Protein AF-A0AAU7AP41-F1 (afdb_monomer)

pLDDT: mean 81.21, std 17.15, range [39.19, 97.31]

Radius of gyration: 27.79 Å; Cα contacts (8 Å, |Δi|>4): 318; chains: 1; bounding box: 110×47×48 Å

Sequence (182 aa):
MRSARVLTLAGAAAAAVAVAGSAAAVTPVTPDPVAPALTSTLKQLKAKTKLPVLLPSELPVFREGKKPLYPTIGADAKSYAVTLGLVPDCGANVCSVGYLYALRTKKFPSAAQGKYKVKLRKGATGRYQPLSCGASCTPPTITFRSAGVNYSYSLKLDIKRPDTDRSVLTKLANQALAAGPR

Structure (mmCIF, N/CA/C/O backbone):
data_AF-A0AAU7AP41-F1
#
_entry.id   AF-A0AAU7AP41-F1
#
loop_
_atom_site.group_PDB
_atom_site.id
_atom_site.type_symbol
_atom_site.label_atom_id
_atom_site.label_alt_id
_atom_site.label_comp_id
_atom_site.label_asym_id
_atom_site.label_entity_id
_atom_site.label_seq_id
_atom_site.pdbx_PDB_ins_code
_atom_site.Cartn_x
_atom_site.Cartn_y
_atom_site.Cartn_z
_atom_site.occupancy
_atom_site.B_iso_or_equiv
_atom_site.auth_seq_id
_atom_site.auth_comp_id
_atom_site.auth_asym_id
_atom_site.auth_atom_id
_atom_site.pdbx_PDB_model_num
ATOM 1 N N . MET A 1 1 ? -91.190 -27.985 29.847 1.00 39.75 1 MET A N 1
ATOM 2 C CA . MET A 1 1 ? -91.217 -28.620 28.511 1.00 39.75 1 MET A CA 1
ATOM 3 C C . MET A 1 1 ? -90.994 -27.546 27.453 1.00 39.75 1 MET A C 1
ATOM 5 O O . MET A 1 1 ? -91.721 -26.570 27.500 1.00 39.75 1 MET A O 1
ATOM 9 N N . ARG A 1 2 ? -90.044 -27.783 26.527 1.00 42.91 2 ARG A N 1
ATOM 10 C CA . ARG A 1 2 ? -89.883 -27.179 25.177 1.00 42.91 2 ARG A CA 1
ATOM 11 C C . ARG A 1 2 ? -89.512 -25.680 25.136 1.00 42.91 2 ARG A C 1
ATOM 13 O O . ARG A 1 2 ? -90.269 -24.844 25.593 1.00 42.91 2 ARG A O 1
ATOM 20 N N . SER A 1 3 ? -88.260 -25.352 24.788 1.00 42.78 3 SER A N 1
ATOM 21 C CA . SER A 1 3 ? -87.764 -25.047 23.416 1.00 42.78 3 SER A CA 1
ATOM 22 C C . SER A 1 3 ? -88.192 -23.636 22.964 1.00 42.78 3 SER A C 1
ATOM 24 O O . SER A 1 3 ? -89.342 -23.287 23.139 1.00 42.78 3 SER A O 1
ATOM 26 N N . ALA A 1 4 ? -87.374 -22.761 22.374 1.00 42.62 4 ALA A N 1
ATOM 27 C CA . ALA A 1 4 ? -86.162 -22.955 21.593 1.00 42.62 4 ALA A CA 1
ATOM 28 C C . ALA A 1 4 ? -85.271 -21.696 21.616 1.00 42.62 4 ALA A C 1
ATOM 30 O O . ALA A 1 4 ? -85.744 -20.569 21.733 1.00 42.62 4 ALA A O 1
ATOM 31 N N . ARG A 1 5 ? -83.967 -21.934 21.451 1.00 61.03 5 ARG A N 1
ATOM 32 C CA . ARG A 1 5 ? -82.938 -20.955 21.083 1.00 61.03 5 ARG A CA 1
ATOM 33 C C . ARG A 1 5 ? -83.180 -20.454 19.657 1.00 61.03 5 ARG A C 1
ATOM 35 O O . ARG A 1 5 ? -83.437 -21.283 18.789 1.00 61.03 5 ARG A O 1
ATOM 42 N N . VAL A 1 6 ? -82.922 -19.175 19.392 1.00 43.12 6 VAL A N 1
ATOM 43 C CA . VAL A 1 6 ? -82.453 -18.726 18.072 1.00 43.12 6 VAL A CA 1
ATOM 44 C C . VAL A 1 6 ? -81.308 -17.739 18.285 1.00 43.12 6 VAL A C 1
ATOM 46 O O . VAL A 1 6 ? -81.480 -16.684 18.888 1.00 43.12 6 VAL A O 1
ATOM 49 N N . LEU A 1 7 ? -80.120 -18.164 17.851 1.00 52.44 7 LEU A N 1
ATOM 50 C CA . LEU A 1 7 ? -78.906 -17.365 17.727 1.00 52.44 7 LEU A CA 1
ATOM 51 C C . LEU A 1 7 ? -79.030 -16.449 16.504 1.00 52.44 7 LEU A C 1
ATOM 53 O O . LEU A 1 7 ? -79.342 -16.934 15.418 1.00 52.44 7 LEU A O 1
ATOM 57 N N . THR A 1 8 ? -78.628 -15.190 16.640 1.00 46.94 8 THR A N 1
ATOM 58 C CA . THR A 1 8 ? -78.247 -14.347 15.499 1.00 46.94 8 THR A CA 1
ATOM 59 C C . THR A 1 8 ? -76.869 -13.749 15.770 1.00 46.94 8 THR A C 1
ATOM 61 O O . THR A 1 8 ? -76.715 -12.790 16.520 1.00 46.94 8 THR A O 1
ATOM 64 N N . LEU A 1 9 ? -75.846 -14.372 15.180 1.00 47.88 9 LEU A N 1
ATOM 65 C CA . LEU A 1 9 ? -74.483 -13.848 15.083 1.00 47.88 9 LEU A CA 1
ATOM 66 C C . LEU A 1 9 ? -74.431 -12.882 13.894 1.00 47.88 9 LEU A C 1
ATOM 68 O O . LEU A 1 9 ? -74.426 -13.314 12.744 1.00 47.88 9 LEU A O 1
ATOM 72 N N . ALA A 1 10 ? -74.389 -11.579 14.166 1.00 48.28 10 ALA A N 1
ATOM 73 C CA . ALA A 1 10 ? -74.014 -10.581 13.170 1.00 48.28 10 ALA A CA 1
ATOM 74 C C . ALA A 1 10 ? -72.479 -10.532 13.089 1.00 48.28 10 ALA A C 1
ATOM 76 O O . ALA A 1 10 ? -71.812 -9.964 13.952 1.00 48.28 10 ALA A O 1
ATOM 77 N N . GLY A 1 11 ? -71.917 -11.191 12.076 1.00 39.19 11 GLY A N 1
ATOM 78 C CA . GLY A 1 11 ? -70.492 -11.132 11.766 1.00 39.19 11 GLY A CA 1
ATOM 79 C C . GLY A 1 11 ? -70.136 -9.803 11.103 1.00 39.19 11 GLY A C 1
ATOM 80 O O . GLY A 1 11 ? -70.557 -9.537 9.980 1.00 39.19 11 GLY A O 1
ATOM 81 N N . ALA A 1 12 ? -69.346 -8.975 11.785 1.00 50.12 12 ALA A N 1
ATOM 82 C CA . ALA A 1 12 ? -68.687 -7.824 11.182 1.00 50.12 12 ALA A CA 1
ATOM 83 C C . ALA A 1 12 ? -67.440 -8.302 10.421 1.00 50.12 12 ALA A C 1
ATOM 85 O O . ALA A 1 12 ? -66.485 -8.797 11.020 1.00 50.12 12 ALA A O 1
ATOM 86 N N . ALA A 1 13 ? -67.450 -8.173 9.095 1.00 48.09 13 ALA A N 1
ATOM 87 C CA . ALA A 1 13 ? -66.286 -8.433 8.259 1.00 48.09 13 ALA A CA 1
ATOM 88 C C . ALA A 1 13 ? -65.292 -7.264 8.382 1.00 48.09 13 ALA A C 1
ATOM 90 O O . ALA A 1 13 ? -65.503 -6.193 7.816 1.00 48.09 13 ALA A O 1
ATOM 91 N N . ALA A 1 14 ? -64.207 -7.464 9.131 1.00 49.19 14 ALA A N 1
ATOM 92 C CA . ALA A 1 14 ? -63.069 -6.552 9.147 1.00 49.19 14 ALA A CA 1
ATOM 93 C C . ALA A 1 14 ? -62.175 -6.834 7.927 1.00 49.19 14 ALA A C 1
ATOM 95 O O . ALA A 1 14 ? -61.531 -7.879 7.843 1.00 49.19 14 ALA A O 1
ATOM 96 N N . ALA A 1 15 ? -62.145 -5.907 6.969 1.00 49.16 15 ALA A N 1
ATOM 97 C CA . ALA A 1 15 ? -61.238 -5.958 5.828 1.00 49.16 15 ALA A CA 1
ATOM 98 C C . ALA A 1 15 ? -59.807 -5.616 6.283 1.00 49.16 15 ALA A C 1
ATOM 100 O O . ALA A 1 15 ? -59.480 -4.458 6.538 1.00 49.16 15 ALA A O 1
ATOM 101 N N . ALA A 1 16 ? -58.948 -6.629 6.401 1.00 50.34 16 ALA A N 1
ATOM 102 C CA . ALA A 1 16 ? -57.525 -6.444 6.658 1.00 50.34 16 ALA A CA 1
ATOM 103 C C . ALA A 1 16 ? -56.812 -6.029 5.359 1.00 50.34 16 ALA A C 1
ATOM 105 O O . ALA A 1 16 ? -56.622 -6.838 4.451 1.00 50.34 16 ALA A O 1
ATOM 106 N N . VAL A 1 17 ? -56.412 -4.759 5.265 1.00 51.81 17 VAL A N 1
ATOM 107 C CA . VAL A 1 17 ? -55.543 -4.262 4.190 1.00 51.81 17 VAL A CA 1
ATOM 108 C C . VAL A 1 17 ? -54.120 -4.745 4.472 1.00 51.81 17 VAL A 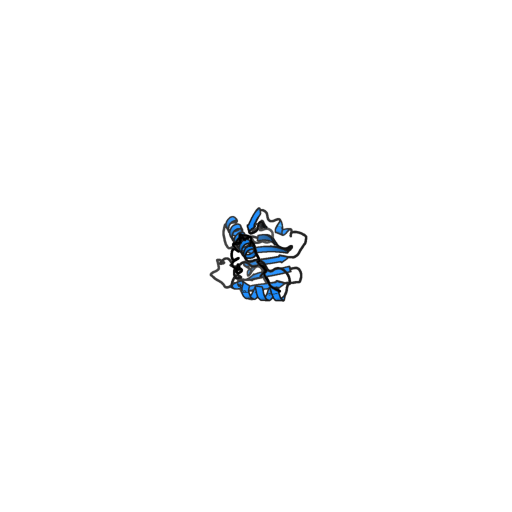C 1
ATOM 110 O O . VAL A 1 17 ? -53.409 -4.184 5.304 1.00 51.81 17 VAL A O 1
ATOM 113 N N . ALA A 1 18 ? -53.707 -5.818 3.801 1.00 53.97 18 ALA A N 1
ATOM 114 C CA . ALA A 1 18 ? -52.333 -6.299 3.843 1.00 53.97 18 ALA A CA 1
ATOM 115 C C . ALA A 1 18 ? -51.433 -5.348 3.037 1.00 53.97 18 ALA A C 1
ATOM 117 O O . ALA A 1 18 ? -51.426 -5.365 1.807 1.00 53.97 18 ALA A O 1
ATOM 118 N N . VAL A 1 19 ? -50.667 -4.505 3.732 1.00 52.12 19 VAL A N 1
ATOM 119 C CA . VAL A 1 19 ? -49.593 -3.718 3.116 1.00 52.12 19 VAL A CA 1
ATOM 120 C C . VAL A 1 19 ? -48.448 -4.679 2.795 1.00 52.12 19 VAL A C 1
ATOM 122 O O . VAL A 1 19 ? -47.649 -5.031 3.662 1.00 52.12 19 VAL A O 1
ATOM 125 N N . ALA A 1 20 ? -48.392 -5.144 1.549 1.00 56.03 20 ALA A N 1
ATOM 126 C CA . ALA A 1 20 ? -47.264 -5.906 1.032 1.00 56.03 20 ALA A CA 1
ATOM 127 C C . ALA A 1 20 ? -46.035 -4.984 0.958 1.00 56.03 20 ALA A C 1
ATOM 129 O O . ALA A 1 20 ? -45.860 -4.217 0.013 1.00 56.03 20 ALA A O 1
ATOM 130 N N . GLY A 1 21 ? -45.197 -5.023 1.994 1.00 52.19 21 GLY A N 1
ATOM 131 C CA . GLY A 1 21 ? -43.888 -4.386 1.973 1.00 52.19 21 GLY A CA 1
ATOM 132 C C . GLY A 1 21 ? -42.990 -5.099 0.967 1.00 52.19 21 GLY A C 1
ATOM 133 O O . GLY A 1 21 ? -42.590 -6.240 1.190 1.00 52.19 21 GLY A O 1
ATOM 134 N N . SER A 1 22 ? -42.665 -4.433 -0.139 1.00 56.47 22 SER A N 1
ATOM 135 C CA . SER A 1 22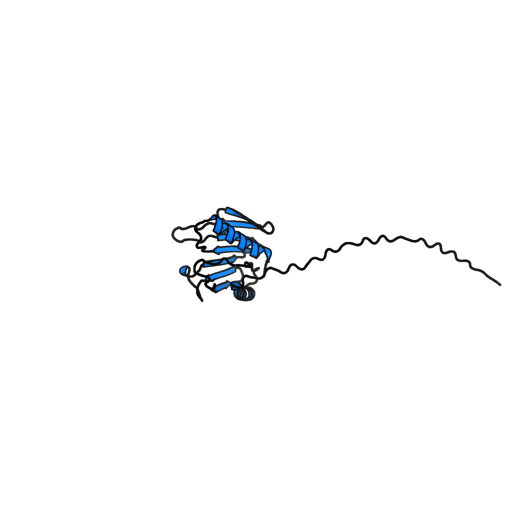 ? -41.664 -4.904 -1.095 1.00 56.47 22 SER A CA 1
ATOM 136 C C . SER A 1 22 ? -40.291 -4.937 -0.424 1.00 56.47 22 SER A C 1
ATOM 138 O O . SER A 1 22 ? -39.580 -3.934 -0.376 1.00 56.47 22 SER A O 1
ATOM 140 N N . ALA A 1 23 ? -39.904 -6.097 0.104 1.00 58.16 23 ALA A N 1
ATOM 141 C CA . ALA A 1 23 ? -38.528 -6.368 0.485 1.00 58.16 23 ALA A CA 1
ATOM 142 C C . ALA A 1 23 ? -37.694 -6.449 -0.801 1.00 58.16 23 ALA A C 1
ATOM 144 O O . ALA A 1 23 ? -37.641 -7.485 -1.463 1.00 58.16 23 ALA A O 1
ATOM 145 N N . ALA A 1 24 ? -37.074 -5.333 -1.190 1.00 55.44 24 ALA A N 1
ATOM 146 C CA . ALA A 1 24 ? -36.058 -5.339 -2.229 1.00 55.44 24 ALA A CA 1
ATOM 147 C C . ALA A 1 24 ? -34.954 -6.313 -1.798 1.00 55.44 24 ALA A C 1
ATOM 149 O O . ALA A 1 24 ? -34.296 -6.104 -0.777 1.00 55.44 24 ALA A O 1
ATOM 150 N N . ALA A 1 25 ? -34.791 -7.400 -2.551 1.00 55.12 25 ALA A N 1
ATOM 151 C CA . ALA A 1 25 ? -33.730 -8.365 -2.332 1.00 55.12 25 ALA A CA 1
ATOM 152 C C . ALA A 1 25 ? -32.385 -7.630 -2.392 1.00 55.12 25 ALA A C 1
ATOM 154 O O . ALA A 1 25 ? -31.956 -7.169 -3.451 1.00 55.12 25 ALA A O 1
ATOM 155 N N . VAL A 1 26 ? -31.730 -7.489 -1.240 1.00 53.34 26 VAL A N 1
ATOM 156 C CA . VAL A 1 26 ? -30.358 -6.994 -1.167 1.00 53.34 26 VAL A CA 1
ATOM 157 C C . VAL A 1 26 ? -29.493 -8.076 -1.797 1.00 53.34 26 VAL A C 1
ATOM 159 O O . VAL A 1 26 ? -29.179 -9.080 -1.160 1.00 53.34 26 VAL A O 1
ATOM 162 N N . THR A 1 27 ? -29.145 -7.912 -3.072 1.00 50.38 27 THR A N 1
ATOM 163 C CA . THR A 1 27 ? -28.165 -8.784 -3.719 1.00 50.38 27 THR A CA 1
ATOM 164 C C . THR A 1 27 ? -26.880 -8.745 -2.891 1.00 50.38 27 THR A C 1
ATOM 166 O O . THR A 1 27 ? -26.364 -7.644 -2.659 1.00 50.38 27 THR A O 1
ATOM 169 N N . PRO A 1 28 ? -26.356 -9.892 -2.423 1.00 54.91 28 PRO A N 1
ATOM 170 C CA . PRO A 1 28 ? -25.104 -9.919 -1.687 1.00 54.91 28 PRO A CA 1
ATOM 171 C C . PRO A 1 28 ? -24.000 -9.369 -2.591 1.00 54.91 28 PRO A C 1
ATOM 173 O O . PRO A 1 28 ? -23.643 -9.970 -3.601 1.00 54.91 28 PRO A O 1
ATOM 176 N N . VAL A 1 29 ? -23.482 -8.191 -2.243 1.00 57.97 29 VAL A N 1
ATOM 177 C CA . VAL A 1 29 ? -22.369 -7.561 -2.956 1.00 57.97 29 VAL A CA 1
ATOM 178 C C . VAL A 1 29 ? -21.129 -8.400 -2.674 1.00 57.97 29 VAL A C 1
ATOM 180 O O . VAL A 1 29 ? -20.542 -8.310 -1.595 1.00 57.97 29 VAL A O 1
ATOM 183 N N . THR A 1 30 ? -20.748 -9.261 -3.616 1.00 60.41 30 THR A N 1
ATOM 184 C CA . THR A 1 30 ? -19.481 -9.987 -3.527 1.00 60.41 30 THR A CA 1
ATOM 185 C C . THR A 1 30 ? -18.339 -8.967 -3.593 1.00 60.41 30 THR A C 1
ATOM 187 O O . THR A 1 30 ? -18.322 -8.152 -4.517 1.00 60.41 30 THR A O 1
ATOM 190 N N . PRO A 1 31 ? -17.399 -8.955 -2.631 1.00 70.31 31 PRO A N 1
ATOM 191 C CA . PRO A 1 31 ? -16.253 -8.057 -2.696 1.00 70.31 31 PRO A CA 1
ATOM 192 C C . PRO A 1 31 ? -15.418 -8.345 -3.944 1.00 70.31 31 PRO A C 1
ATOM 194 O O . PRO A 1 31 ? -15.143 -9.509 -4.241 1.00 70.31 31 PRO A O 1
ATOM 197 N N . ASP A 1 32 ? -14.971 -7.294 -4.635 1.00 82.81 32 ASP A N 1
ATOM 198 C CA . ASP A 1 32 ? -14.026 -7.434 -5.745 1.00 82.81 32 ASP A CA 1
ATOM 199 C C . ASP A 1 32 ? -12.810 -8.284 -5.319 1.00 82.81 32 ASP A C 1
ATOM 201 O O . ASP A 1 32 ? -12.262 -8.075 -4.223 1.00 82.81 32 ASP A O 1
ATOM 205 N N . PRO A 1 33 ? -12.330 -9.202 -6.179 1.00 89.38 33 PRO A N 1
ATOM 206 C CA . PRO A 1 33 ? -11.169 -10.025 -5.867 1.00 89.38 33 PRO A CA 1
ATOM 207 C C . PRO A 1 33 ? -9.931 -9.158 -5.610 1.00 89.38 33 PRO A C 1
ATOM 209 O O . PRO A 1 33 ? -9.813 -8.035 -6.096 1.00 89.38 33 PRO A O 1
ATOM 212 N N . VAL A 1 34 ? -8.992 -9.659 -4.806 1.00 94.94 34 VAL A N 1
ATOM 213 C CA . VAL A 1 34 ? -7.675 -9.018 -4.656 1.00 94.94 34 VAL A CA 1
ATOM 214 C C . VAL A 1 34 ? -6.857 -9.211 -5.933 1.00 94.94 34 VAL A C 1
ATOM 216 O O . VAL A 1 34 ? -7.013 -10.232 -6.602 1.00 94.94 34 VAL A O 1
ATOM 219 N N . ALA A 1 35 ? -5.977 -8.258 -6.266 1.00 94.12 35 ALA A N 1
ATOM 220 C CA . ALA A 1 35 ? -5.087 -8.401 -7.416 1.00 94.12 35 ALA A CA 1
ATOM 221 C C . ALA A 1 35 ? -4.368 -9.764 -7.369 1.00 94.12 35 ALA A C 1
ATOM 223 O O . ALA A 1 35 ? -3.818 -10.095 -6.314 1.00 94.12 35 ALA A O 1
ATOM 224 N N . PRO A 1 36 ? -4.311 -10.542 -8.471 1.00 92.50 36 PRO A N 1
ATOM 225 C CA . PRO A 1 36 ? -3.773 -11.904 -8.447 1.00 92.50 36 PRO A CA 1
ATOM 226 C C . PRO A 1 36 ? -2.380 -12.008 -7.813 1.00 92.50 36 PRO A C 1
ATOM 228 O O . PRO A 1 36 ? -2.158 -12.870 -6.960 1.00 92.50 36 PRO A O 1
ATOM 231 N N . ALA A 1 37 ? -1.489 -11.058 -8.127 1.00 91.88 37 ALA A N 1
ATOM 232 C CA . ALA A 1 37 ? -0.141 -10.969 -7.559 1.00 91.88 37 ALA A CA 1
ATOM 233 C C . ALA A 1 37 ? -0.119 -10.813 -6.024 1.00 91.88 37 ALA A C 1
ATOM 235 O O . ALA A 1 37 ? 0.847 -11.203 -5.381 1.00 91.88 37 ALA A O 1
ATOM 236 N N . LEU A 1 38 ? -1.183 -10.275 -5.423 1.00 95.75 38 LEU A N 1
ATOM 237 C CA . LEU A 1 38 ? -1.306 -10.014 -3.986 1.00 95.75 38 LEU A CA 1
ATOM 238 C C . LEU A 1 38 ? -2.066 -11.114 -3.228 1.00 95.75 38 LEU A C 1
ATOM 240 O O . LEU A 1 38 ? -2.263 -10.999 -2.019 1.00 95.75 38 LEU A O 1
ATOM 244 N N . THR A 1 39 ? -2.497 -12.189 -3.893 1.00 95.12 39 THR A N 1
ATOM 245 C CA . THR A 1 39 ? -3.309 -13.241 -3.254 1.00 95.12 39 THR A CA 1
ATOM 246 C C . THR A 1 39 ? -2.567 -13.922 -2.101 1.00 95.12 39 THR A C 1
ATOM 248 O O . THR A 1 39 ? -3.120 -14.095 -1.014 1.00 95.12 39 THR A O 1
ATOM 251 N N . SER A 1 40 ? -1.295 -14.282 -2.310 1.00 95.50 40 SER A N 1
ATOM 252 C CA . SER A 1 40 ? -0.452 -14.868 -1.256 1.00 95.50 40 SER A CA 1
ATOM 253 C C . SER A 1 40 ? -0.153 -13.846 -0.155 1.00 95.50 40 SER A C 1
ATOM 255 O O . SER A 1 40 ? -0.313 -14.136 1.031 1.00 95.50 40 SER A O 1
ATOM 257 N N . THR A 1 41 ? 0.164 -12.609 -0.546 1.00 96.44 41 THR A N 1
ATOM 258 C CA . THR A 1 41 ? 0.390 -11.470 0.355 1.00 96.44 41 THR A CA 1
ATOM 259 C C . THR A 1 41 ? -0.779 -11.264 1.311 1.00 96.44 41 THR A C 1
ATOM 261 O O . THR A 1 41 ? -0.572 -11.100 2.510 1.00 96.44 41 THR A O 1
ATOM 264 N N . LEU A 1 42 ? -2.014 -11.328 0.809 1.00 96.94 42 LEU A N 1
ATOM 265 C CA . LEU A 1 42 ? -3.213 -11.175 1.621 1.00 96.94 42 LEU A CA 1
ATOM 266 C C . LEU A 1 42 ? -3.303 -12.247 2.714 1.00 96.94 42 LEU A C 1
ATOM 268 O O . LEU A 1 42 ? -3.542 -11.923 3.878 1.00 96.94 42 LEU A O 1
ATOM 272 N N . LYS A 1 43 ? -3.068 -13.518 2.361 1.00 96.56 43 LYS A N 1
ATOM 273 C CA . LYS A 1 43 ? -3.058 -14.624 3.334 1.00 96.56 43 LYS A CA 1
ATOM 274 C C . LYS A 1 43 ? -1.994 -14.403 4.410 1.00 96.56 43 LYS A C 1
ATOM 276 O O . LYS A 1 43 ? -2.283 -14.539 5.597 1.00 96.56 43 LYS A O 1
ATOM 281 N N . GLN A 1 44 ? -0.788 -14.010 4.005 1.00 96.19 44 GLN A N 1
ATOM 282 C CA . GLN A 1 44 ? 0.311 -13.770 4.937 1.00 96.19 44 GLN A CA 1
ATOM 283 C C . GLN A 1 44 ? 0.049 -12.568 5.861 1.00 96.19 44 GLN A C 1
ATOM 285 O O . GLN A 1 44 ? 0.334 -12.643 7.055 1.00 96.19 44 GLN A O 1
ATOM 290 N N . LEU A 1 45 ? -0.535 -11.479 5.349 1.00 96.75 45 LEU A N 1
ATOM 291 C CA . LEU A 1 45 ? -0.909 -10.321 6.166 1.00 96.75 45 LEU A CA 1
ATOM 292 C C . LEU A 1 45 ? -1.947 -10.698 7.224 1.00 96.75 45 LEU A C 1
ATOM 294 O O . LEU A 1 45 ? -1.753 -10.382 8.395 1.00 96.75 45 LEU A O 1
ATOM 298 N N . LYS A 1 46 ? -2.996 -11.439 6.852 1.00 94.94 46 LYS A N 1
ATOM 299 C CA . LYS A 1 46 ? -4.011 -11.916 7.808 1.00 94.94 46 LYS A CA 1
ATOM 300 C C . LYS A 1 46 ? -3.435 -12.775 8.929 1.00 94.94 46 LYS A C 1
ATOM 302 O O . LYS A 1 46 ? -3.936 -12.733 10.050 1.00 94.94 46 LYS A O 1
ATOM 307 N N . ALA A 1 47 ? -2.399 -13.555 8.626 1.00 95.44 47 ALA A N 1
ATOM 308 C CA . ALA A 1 47 ? -1.717 -14.371 9.620 1.00 95.44 47 ALA A CA 1
ATOM 309 C C . ALA A 1 47 ? -0.872 -13.526 10.591 1.00 95.44 47 ALA A C 1
ATOM 311 O O . ALA A 1 47 ? -0.748 -13.888 11.758 1.00 95.44 47 ALA A O 1
ATOM 312 N N . LYS A 1 48 ? -0.309 -12.397 10.134 1.00 95.81 48 LYS A N 1
ATOM 313 C CA . LYS A 1 48 ? 0.649 -11.588 10.910 1.00 95.81 48 LYS A CA 1
ATOM 314 C C . LYS A 1 48 ? 0.058 -10.347 11.579 1.00 95.81 48 LYS A C 1
ATOM 316 O O . LYS A 1 48 ? 0.659 -9.828 12.514 1.00 95.81 48 LYS A O 1
ATOM 321 N N . THR A 1 49 ? -1.089 -9.845 11.124 1.00 95.00 49 THR A N 1
ATOM 322 C CA . THR A 1 49 ? -1.687 -8.624 11.677 1.00 95.00 49 THR A CA 1
ATOM 323 C C . THR A 1 49 ? -3.205 -8.712 11.815 1.00 95.00 49 THR A C 1
ATOM 325 O O . THR A 1 49 ? -3.887 -9.442 11.101 1.00 95.00 49 THR A O 1
ATOM 328 N N . LYS A 1 50 ? -3.747 -7.932 12.757 1.00 93.12 50 LYS A N 1
ATOM 329 C CA . LYS A 1 50 ? -5.193 -7.724 12.959 1.00 93.12 50 LYS A CA 1
ATOM 330 C C . LYS A 1 50 ? -5.668 -6.382 12.391 1.00 93.12 50 LYS A C 1
ATOM 332 O O . LYS A 1 50 ? -6.758 -5.910 12.714 1.00 93.12 50 LYS A O 1
ATOM 337 N N . LEU A 1 51 ? -4.824 -5.703 11.618 1.00 95.12 51 LEU A N 1
ATOM 338 C CA . LEU A 1 51 ? -5.224 -4.490 10.919 1.00 95.12 51 LEU A CA 1
ATOM 339 C C . LEU A 1 51 ? -6.210 -4.818 9.793 1.00 95.12 51 LEU A C 1
ATOM 341 O O . LEU A 1 51 ? -6.032 -5.830 9.118 1.00 95.12 51 LEU A O 1
ATOM 345 N N . PRO A 1 52 ? -7.199 -3.947 9.526 1.00 95.19 52 PRO A N 1
ATOM 346 C CA . PRO A 1 52 ? -7.976 -4.028 8.298 1.00 95.19 52 PRO A CA 1
ATOM 347 C C . PRO A 1 52 ? -7.041 -3.928 7.085 1.00 95.19 52 PRO A C 1
ATOM 349 O O . PRO A 1 52 ? -6.372 -2.907 6.890 1.00 95.19 52 PRO A O 1
ATOM 352 N N . VAL A 1 53 ? -6.984 -4.990 6.283 1.00 96.50 53 VAL A N 1
ATOM 353 C CA . VAL A 1 53 ? -6.125 -5.063 5.098 1.00 96.50 53 VAL A CA 1
ATOM 354 C C . VAL A 1 53 ? -6.872 -4.471 3.910 1.00 96.50 53 VAL A C 1
ATOM 356 O O . VAL A 1 53 ? -7.858 -5.032 3.438 1.00 96.50 53 VAL A O 1
ATOM 359 N N . LEU A 1 54 ? -6.396 -3.324 3.425 1.00 96.19 54 LEU A N 1
ATOM 360 C CA . LEU A 1 54 ? -6.877 -2.705 2.193 1.00 96.19 54 LEU A CA 1
ATOM 361 C C . LEU A 1 54 ? -5.810 -2.900 1.121 1.00 96.19 54 LEU A C 1
ATOM 363 O O . LEU A 1 54 ? -4.745 -2.279 1.176 1.00 96.19 54 LEU A O 1
ATOM 367 N N . LEU A 1 55 ? -6.102 -3.776 0.164 1.00 97.06 55 LEU A N 1
ATOM 368 C CA . LEU A 1 55 ? -5.291 -4.017 -1.029 1.00 97.06 55 LEU A CA 1
ATOM 369 C C . LEU A 1 55 ? -6.148 -3.754 -2.270 1.00 97.06 55 LEU A C 1
ATOM 371 O O . LEU A 1 55 ? -7.354 -3.992 -2.215 1.00 97.06 55 LEU A O 1
ATOM 375 N N . PRO A 1 56 ? -5.575 -3.249 -3.371 1.00 95.62 56 PRO A N 1
ATOM 376 C CA . PRO A 1 56 ? -6.326 -3.017 -4.594 1.00 95.62 56 PRO A CA 1
ATOM 377 C C . PRO A 1 56 ? -6.676 -4.334 -5.299 1.00 95.62 56 PRO A C 1
ATOM 379 O O . PRO A 1 56 ? -6.027 -5.368 -5.117 1.00 95.62 56 PRO A O 1
ATOM 382 N N . SER A 1 57 ? -7.713 -4.273 -6.128 1.00 95.25 57 SER A N 1
ATOM 383 C CA . SER A 1 57 ? -8.184 -5.408 -6.930 1.00 95.25 57 SER A CA 1
ATOM 384 C C . SER A 1 57 ? -7.361 -5.614 -8.207 1.00 95.25 57 SER A C 1
ATOM 386 O O . SER A 1 57 ? -7.383 -6.685 -8.797 1.00 95.25 57 SER A O 1
ATOM 388 N N . GLU A 1 58 ? -6.587 -4.607 -8.615 1.00 91.31 58 GLU A N 1
ATOM 389 C CA . GLU A 1 58 ? -5.667 -4.663 -9.752 1.00 91.31 58 GLU A CA 1
ATOM 390 C C . GLU A 1 58 ? -4.365 -3.935 -9.401 1.00 91.31 58 GLU A C 1
ATOM 392 O O . GLU A 1 58 ? -4.330 -3.105 -8.493 1.00 91.31 58 GLU A O 1
ATOM 397 N N . LEU A 1 59 ? -3.294 -4.211 -10.143 1.00 89.31 59 LEU A N 1
ATOM 398 C CA . LEU A 1 59 ? -2.063 -3.423 -10.119 1.00 89.31 59 LEU A CA 1
ATOM 399 C C . LEU A 1 59 ? -1.765 -2.929 -11.539 1.00 89.31 59 LEU A C 1
ATOM 401 O O . LEU A 1 59 ? -2.105 -3.621 -12.501 1.00 89.31 59 LEU A O 1
ATOM 405 N N . PRO A 1 60 ? -1.164 -1.737 -11.700 1.00 83.94 60 PRO A N 1
ATOM 406 C CA . PRO A 1 60 ? -0.785 -1.261 -13.019 1.00 83.94 60 PRO A CA 1
ATOM 407 C C . PRO A 1 60 ? 0.298 -2.160 -13.619 1.00 83.94 60 PRO A C 1
ATOM 409 O O . PRO A 1 60 ? 1.105 -2.756 -12.908 1.00 83.94 60 PRO A O 1
ATOM 412 N N . VAL A 1 61 ? 0.326 -2.226 -14.948 1.00 73.31 61 VAL A N 1
ATOM 413 C CA . VAL A 1 61 ? 1.404 -2.896 -15.676 1.00 73.31 61 VAL A CA 1
ATOM 414 C C . VAL A 1 61 ? 2.622 -1.974 -15.684 1.00 73.31 61 VAL A C 1
ATOM 416 O O . VAL A 1 61 ? 2.533 -0.828 -16.123 1.00 73.31 61 VAL A O 1
ATOM 419 N N . PHE A 1 62 ? 3.760 -2.469 -15.202 1.00 71.62 62 PHE A N 1
ATOM 420 C CA . PHE A 1 62 ? 5.024 -1.734 -15.220 1.00 71.62 62 PHE A CA 1
ATOM 421 C C . PHE A 1 62 ? 5.732 -1.939 -16.571 1.00 71.62 62 PHE A C 1
ATOM 423 O O . PHE A 1 62 ? 5.710 -3.037 -17.129 1.00 71.62 62 PHE A O 1
ATOM 430 N N . ARG A 1 63 ? 6.319 -0.863 -17.120 1.00 56.75 63 ARG A N 1
ATOM 431 C CA . ARG A 1 63 ? 6.840 -0.790 -18.501 1.00 56.75 63 ARG A CA 1
ATOM 432 C C . ARG A 1 63 ? 7.981 -1.752 -18.819 1.00 56.75 63 ARG A C 1
ATOM 434 O O . ARG A 1 63 ? 8.156 -2.079 -19.989 1.00 56.75 63 ARG A O 1
ATOM 441 N N . GLU A 1 64 ? 8.688 -2.270 -17.815 1.00 53.94 64 GLU A N 1
ATOM 442 C CA . GLU A 1 64 ? 9.677 -3.343 -17.983 1.00 53.94 64 GLU A CA 1
ATOM 443 C C . GLU A 1 64 ? 9.025 -4.713 -18.265 1.00 53.94 64 GLU A C 1
ATOM 445 O O . GLU A 1 64 ? 9.322 -5.708 -17.614 1.00 53.94 64 GLU A O 1
ATOM 450 N N . GLY A 1 65 ? 8.115 -4.755 -19.240 1.00 48.44 65 GLY A N 1
ATOM 451 C CA . GLY A 1 65 ? 7.681 -5.956 -19.940 1.00 48.44 65 GLY A CA 1
ATOM 452 C C . GLY A 1 65 ? 7.049 -7.024 -19.065 1.00 48.44 65 GLY A C 1
ATOM 453 O O . GLY A 1 65 ? 7.687 -8.034 -18.821 1.00 48.44 65 GLY A O 1
ATOM 454 N N . LYS A 1 66 ? 5.785 -6.852 -18.649 1.00 60.91 66 LYS A N 1
ATOM 455 C CA . LYS A 1 66 ? 4.945 -7.924 -18.062 1.00 60.91 66 LYS A CA 1
ATOM 456 C C . LYS A 1 66 ? 5.633 -8.757 -16.960 1.00 60.91 66 LYS A C 1
ATOM 458 O O . LYS A 1 66 ? 5.197 -9.877 -16.696 1.00 60.91 66 LYS A O 1
ATOM 463 N N . LYS A 1 67 ? 6.705 -8.247 -16.338 1.00 69.56 67 LYS A N 1
ATOM 464 C CA . LYS A 1 67 ? 7.467 -8.993 -15.343 1.00 69.56 67 LYS A CA 1
ATOM 465 C C . LYS A 1 67 ? 6.528 -9.284 -14.178 1.00 69.56 67 LYS A C 1
ATOM 467 O O . LYS A 1 67 ? 5.810 -8.372 -13.746 1.00 69.56 67 LYS A O 1
ATOM 472 N N . PRO A 1 68 ? 6.486 -10.534 -13.695 1.00 81.94 68 PRO A N 1
ATOM 473 C CA . PRO A 1 68 ? 5.710 -10.843 -12.511 1.00 81.94 68 PRO A CA 1
ATOM 474 C C . PRO A 1 68 ? 6.200 -9.963 -11.361 1.00 81.94 68 PRO A C 1
ATOM 476 O O . PRO A 1 68 ? 7.397 -9.722 -11.203 1.00 81.94 68 PRO A O 1
ATOM 479 N N . LEU A 1 69 ? 5.255 -9.461 -10.575 1.00 89.06 69 LEU A N 1
ATOM 480 C CA . LEU A 1 69 ? 5.587 -8.807 -9.321 1.00 89.06 69 LEU A CA 1
ATOM 481 C C . LEU A 1 69 ? 5.861 -9.879 -8.276 1.00 89.06 69 LEU A C 1
ATOM 483 O O . LEU A 1 69 ? 5.144 -10.877 -8.208 1.00 89.06 69 LEU A O 1
ATOM 487 N N . TYR A 1 70 ? 6.844 -9.615 -7.424 1.00 92.38 70 TYR A N 1
ATOM 488 C CA . TYR A 1 70 ? 7.199 -10.448 -6.283 1.00 92.38 70 TYR A CA 1
ATOM 489 C C . TYR A 1 70 ? 6.968 -9.640 -5.003 1.00 92.38 70 TYR A C 1
ATOM 491 O O . TYR A 1 70 ? 7.865 -8.916 -4.560 1.00 92.38 70 TYR A O 1
ATOM 499 N N . PRO A 1 71 ? 5.747 -9.664 -4.433 1.00 94.06 71 PRO A N 1
ATOM 500 C CA . PRO A 1 71 ? 5.470 -8.904 -3.231 1.00 94.06 71 PRO A CA 1
ATOM 501 C C . PRO A 1 71 ? 6.112 -9.552 -2.006 1.00 94.06 71 PRO A C 1
ATOM 503 O O . PRO A 1 71 ? 5.905 -10.738 -1.746 1.00 94.06 71 PRO A O 1
ATOM 506 N N . THR A 1 72 ? 6.802 -8.756 -1.200 1.00 94.88 72 THR A N 1
ATOM 507 C CA . THR A 1 72 ? 7.294 -9.154 0.126 1.00 94.88 72 THR A CA 1
ATOM 508 C C . THR A 1 72 ? 6.547 -8.382 1.207 1.00 94.88 72 THR A C 1
ATOM 510 O O . THR A 1 72 ? 6.018 -7.297 0.947 1.00 94.88 72 THR A O 1
ATOM 513 N N . ILE A 1 73 ? 6.452 -8.947 2.416 1.00 95.31 73 ILE A N 1
ATOM 514 C CA . ILE A 1 73 ? 5.729 -8.309 3.522 1.00 95.31 73 ILE A CA 1
ATOM 515 C C . ILE A 1 73 ? 6.591 -8.092 4.761 1.00 95.31 73 ILE A C 1
ATOM 517 O O . ILE A 1 73 ? 7.363 -8.960 5.163 1.00 95.31 73 ILE A O 1
ATOM 521 N N . GLY A 1 74 ? 6.349 -6.968 5.426 1.00 94.75 74 GLY A N 1
ATOM 522 C CA . GLY A 1 74 ? 6.657 -6.752 6.837 1.00 94.75 74 GLY A CA 1
ATOM 523 C C . GLY A 1 74 ? 5.359 -6.424 7.566 1.00 94.75 74 GLY A C 1
ATOM 524 O O . GLY A 1 74 ? 4.549 -5.660 7.049 1.00 94.75 74 GLY A O 1
ATOM 525 N N . ALA A 1 75 ? 5.107 -7.017 8.729 1.00 96.12 75 ALA A N 1
ATOM 526 C CA . ALA A 1 75 ? 3.885 -6.746 9.479 1.00 96.12 75 ALA A CA 1
ATOM 527 C C . ALA A 1 75 ? 4.109 -6.902 10.979 1.00 96.12 75 ALA A C 1
ATOM 529 O O . ALA A 1 75 ? 4.835 -7.793 11.416 1.00 96.12 75 ALA A O 1
ATOM 530 N N . ASP A 1 76 ? 3.437 -6.045 11.740 1.00 93.19 76 ASP A N 1
ATOM 531 C CA . ASP A 1 76 ? 3.388 -6.064 13.194 1.00 93.19 76 ASP A CA 1
ATOM 532 C C . ASP A 1 76 ? 1.955 -5.749 13.687 1.00 93.19 76 ASP A C 1
ATOM 534 O O . ASP A 1 76 ? 0.984 -5.694 12.919 1.00 93.19 76 ASP A O 1
ATOM 538 N N . ALA A 1 77 ? 1.795 -5.558 14.999 1.00 91.25 77 ALA A N 1
ATOM 539 C CA . ALA A 1 77 ? 0.497 -5.298 15.626 1.00 91.25 77 ALA A CA 1
ATOM 540 C C . ALA A 1 77 ? -0.162 -3.959 15.215 1.00 91.25 77 ALA A C 1
ATOM 542 O O . ALA A 1 77 ? -1.377 -3.784 15.362 1.00 91.25 77 ALA A O 1
ATOM 543 N N . LYS A 1 78 ? 0.626 -2.990 14.743 1.00 93.12 78 LYS A N 1
ATOM 544 C CA . LYS A 1 78 ? 0.230 -1.612 14.421 1.00 93.12 78 LYS A CA 1
ATOM 545 C C . LYS A 1 78 ? 0.486 -1.230 12.969 1.00 93.12 78 LYS A C 1
ATOM 547 O O . LYS A 1 78 ? -0.103 -0.237 12.534 1.00 93.12 78 LYS A O 1
ATOM 552 N N . SER A 1 79 ? 1.290 -1.981 12.222 1.00 95.75 79 SER A N 1
ATOM 553 C CA . SER A 1 79 ? 1.588 -1.682 10.825 1.00 95.75 79 SER A CA 1
ATOM 554 C C . SER A 1 79 ? 1.668 -2.912 9.920 1.00 95.75 79 SER A C 1
ATOM 556 O O . SER A 1 79 ? 1.867 -4.038 10.376 1.00 95.75 79 SER A O 1
ATOM 558 N N . TYR A 1 80 ? 1.510 -2.688 8.618 1.00 97.31 80 TYR A N 1
ATOM 559 C CA . TYR A 1 80 ? 1.991 -3.616 7.603 1.00 97.31 80 TYR A CA 1
ATOM 560 C C . TYR A 1 80 ? 2.555 -2.862 6.402 1.00 97.31 80 TYR A C 1
ATOM 562 O O . TYR A 1 80 ? 2.097 -1.771 6.069 1.00 97.31 80 TYR A O 1
ATOM 570 N N . ALA A 1 81 ? 3.518 -3.474 5.729 1.00 95.81 81 ALA A N 1
ATOM 571 C CA . ALA A 1 81 ? 4.117 -3.023 4.489 1.00 95.81 81 ALA A CA 1
ATOM 572 C C . ALA A 1 81 ? 4.110 -4.175 3.484 1.00 95.81 81 ALA A C 1
ATOM 574 O O . ALA A 1 81 ? 4.476 -5.300 3.821 1.00 95.81 81 ALA A O 1
ATOM 575 N N . VAL A 1 82 ? 3.714 -3.877 2.253 1.00 96.50 82 VAL A N 1
ATOM 576 C CA . VAL A 1 82 ? 3.882 -4.738 1.085 1.00 96.50 82 VAL A CA 1
ATOM 577 C C . VAL A 1 82 ? 4.828 -4.024 0.134 1.00 96.50 82 VAL A C 1
ATOM 579 O O . VAL A 1 82 ? 4.478 -2.963 -0.383 1.00 96.50 82 VAL A O 1
ATOM 582 N N . THR A 1 83 ? 6.000 -4.596 -0.108 1.00 94.81 83 THR A N 1
ATOM 583 C CA . THR A 1 83 ? 6.949 -4.094 -1.106 1.00 94.81 83 THR A CA 1
ATOM 584 C C . THR A 1 83 ? 6.723 -4.843 -2.407 1.00 94.81 83 THR A C 1
ATOM 586 O O . THR A 1 83 ? 6.753 -6.067 -2.422 1.00 94.81 83 THR A O 1
ATOM 589 N N . LEU A 1 84 ? 6.491 -4.124 -3.502 1.00 93.19 84 LEU A N 1
ATOM 590 C CA . LEU A 1 84 ? 6.328 -4.694 -4.838 1.00 93.19 84 LEU A CA 1
ATOM 591 C C . LEU A 1 84 ? 7.695 -4.725 -5.528 1.00 93.19 84 LEU A C 1
ATOM 593 O O . LEU A 1 84 ? 8.191 -3.675 -5.940 1.00 93.19 84 LEU A O 1
ATOM 597 N N . GLY A 1 85 ? 8.308 -5.906 -5.624 1.00 91.50 85 GLY A N 1
ATOM 598 C CA . GLY A 1 85 ? 9.578 -6.121 -6.322 1.00 91.50 85 GLY A CA 1
ATOM 599 C C . GLY A 1 85 ? 9.401 -6.624 -7.757 1.00 91.50 85 GLY A C 1
ATOM 600 O O . GLY A 1 85 ? 8.402 -7.272 -8.068 1.00 91.50 85 GLY A O 1
ATOM 601 N N . LEU A 1 86 ? 10.388 -6.360 -8.618 1.00 88.81 86 LEU A N 1
ATOM 602 C CA . LEU A 1 86 ? 10.495 -6.949 -9.968 1.00 88.81 86 LEU A CA 1
ATOM 603 C C . LEU A 1 86 ? 11.288 -8.265 -10.003 1.00 88.81 86 LEU A C 1
ATOM 605 O O . LEU A 1 86 ? 11.364 -8.911 -11.04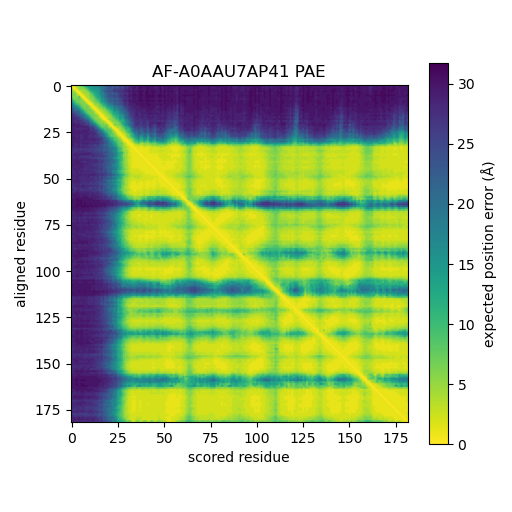6 1.00 88.81 86 LEU A O 1
ATOM 609 N N . VAL A 1 87 ? 11.877 -8.655 -8.872 1.00 88.75 87 VAL A N 1
ATOM 610 C CA . VAL A 1 87 ? 12.622 -9.905 -8.681 1.00 88.75 87 VAL A CA 1
ATOM 611 C C . VAL A 1 87 ? 12.239 -10.534 -7.338 1.00 88.75 87 VAL A C 1
ATOM 613 O O . VAL A 1 87 ? 11.817 -9.793 -6.438 1.00 88.75 87 VAL A O 1
ATOM 616 N N . PRO A 1 88 ? 12.390 -11.863 -7.181 1.00 90.12 88 PRO A N 1
ATOM 617 C CA . PRO A 1 88 ? 12.253 -12.523 -5.885 1.00 90.12 88 PRO A CA 1
ATOM 618 C C . PRO A 1 88 ? 13.126 -11.857 -4.815 1.00 90.12 88 PRO A C 1
ATOM 620 O O . PRO A 1 88 ? 14.216 -11.375 -5.115 1.00 90.12 88 PRO A O 1
ATOM 623 N N . ASP A 1 89 ? 12.623 -11.811 -3.580 1.00 84.69 89 ASP A N 1
ATOM 624 C CA . ASP A 1 89 ? 13.355 -11.331 -2.398 1.00 84.69 89 ASP A CA 1
ATOM 625 C C . ASP A 1 89 ? 13.986 -9.937 -2.546 1.00 84.69 89 ASP A C 1
ATOM 627 O O . ASP A 1 89 ? 15.057 -9.640 -2.017 1.00 84.69 89 ASP A O 1
ATOM 631 N N . CYS A 1 90 ? 13.288 -9.038 -3.247 1.00 84.75 90 CYS A N 1
ATOM 632 C CA . CYS A 1 90 ? 13.716 -7.653 -3.385 1.00 84.75 90 CYS A CA 1
ATOM 633 C C . CYS A 1 90 ? 13.777 -6.935 -2.019 1.00 84.75 90 CYS A C 1
ATOM 635 O O . CYS A 1 90 ? 12.761 -6.480 -1.486 1.00 84.75 90 CYS A O 1
ATOM 637 N N . GLY A 1 91 ? 14.990 -6.813 -1.472 1.00 76.19 91 GLY A N 1
ATOM 638 C CA . GLY A 1 91 ? 15.290 -6.119 -0.213 1.00 76.19 91 GLY A CA 1
ATOM 639 C C . GLY A 1 91 ? 15.804 -4.684 -0.374 1.00 76.19 91 GLY A C 1
ATOM 640 O O . GLY A 1 91 ? 16.158 -4.049 0.615 1.00 76.19 91 GLY A O 1
ATOM 641 N N . ALA A 1 92 ? 15.870 -4.162 -1.603 1.00 77.56 92 ALA A N 1
ATOM 642 C CA . ALA A 1 92 ? 16.490 -2.873 -1.904 1.00 77.56 92 ALA A CA 1
ATOM 643 C C . ALA A 1 92 ? 15.587 -1.956 -2.740 1.00 77.56 92 ALA A C 1
ATOM 645 O O . ALA A 1 92 ? 14.747 -2.403 -3.519 1.00 77.56 92 ALA A O 1
ATOM 646 N N . ASN A 1 93 ? 15.818 -0.643 -2.641 1.00 78.00 93 ASN A N 1
ATOM 647 C CA . ASN A 1 93 ? 15.070 0.354 -3.413 1.00 78.00 93 ASN A CA 1
ATOM 648 C C . ASN A 1 93 ? 15.250 0.205 -4.930 1.00 78.00 93 ASN A C 1
ATOM 650 O O . ASN A 1 93 ? 14.396 0.659 -5.679 1.00 78.00 93 ASN A O 1
ATOM 654 N N . VAL A 1 94 ? 16.338 -0.394 -5.410 1.00 82.31 94 VAL A N 1
ATOM 655 C CA . VAL A 1 94 ? 16.617 -0.493 -6.854 1.00 82.31 94 VAL A CA 1
ATOM 656 C C . VAL A 1 94 ? 15.697 -1.476 -7.575 1.00 82.31 94 VAL A C 1
ATOM 658 O O . VAL A 1 94 ? 15.340 -1.245 -8.722 1.00 82.31 94 VAL A O 1
ATOM 661 N N . CYS A 1 95 ? 15.262 -2.537 -6.896 1.00 86.12 95 CYS A N 1
ATOM 662 C CA . CYS A 1 95 ? 14.403 -3.571 -7.475 1.00 86.12 95 CYS A CA 1
ATOM 663 C C . CYS A 1 95 ? 12.916 -3.389 -7.129 1.00 86.12 95 CYS A C 1
ATOM 665 O O . CYS A 1 95 ? 12.083 -4.190 -7.560 1.00 86.12 95 CYS A O 1
ATOM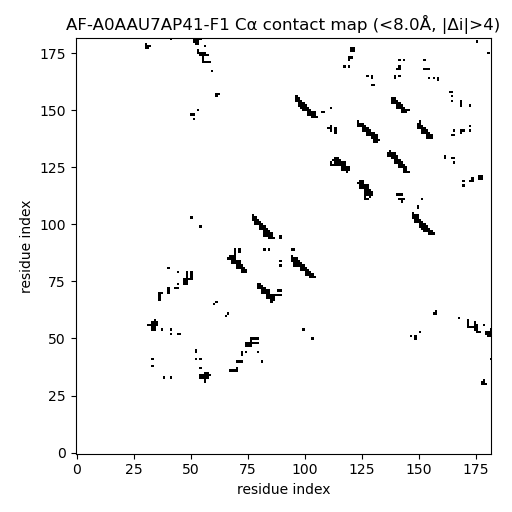 667 N N . SER A 1 96 ? 12.574 -2.367 -6.335 1.00 89.06 96 SER A N 1
ATOM 668 C CA . SER A 1 96 ? 11.205 -2.091 -5.907 1.00 89.06 96 SER A CA 1
ATOM 669 C C . SER A 1 96 ? 10.508 -1.123 -6.860 1.00 89.06 96 SER A C 1
ATOM 671 O O . SER A 1 96 ? 11.054 -0.081 -7.227 1.00 89.06 96 SER A O 1
ATOM 673 N N . VAL A 1 97 ? 9.262 -1.423 -7.212 1.00 89.94 97 VAL A N 1
ATOM 674 C CA . VAL A 1 97 ? 8.404 -0.568 -8.050 1.00 89.94 97 VAL A CA 1
ATOM 675 C C . VAL A 1 97 ? 7.223 0.016 -7.293 1.00 89.94 97 VAL A C 1
ATOM 677 O O . VAL A 1 97 ? 6.513 0.871 -7.816 1.00 89.94 97 VAL A O 1
ATOM 680 N N . GLY A 1 98 ? 7.010 -0.389 -6.046 1.00 91.06 98 GLY A N 1
ATOM 681 C CA . GLY A 1 98 ? 5.952 0.193 -5.244 1.00 91.06 98 GLY A CA 1
ATOM 682 C C . GLY A 1 98 ? 5.875 -0.330 -3.826 1.00 91.06 98 GLY A C 1
ATOM 683 O O . GLY A 1 98 ? 6.518 -1.314 -3.469 1.00 91.06 98 GLY A O 1
ATOM 684 N N . TYR A 1 99 ? 5.058 0.350 -3.033 1.00 93.81 99 TYR A N 1
ATOM 685 C CA . TYR A 1 99 ? 4.832 0.069 -1.627 1.00 93.81 99 TYR A CA 1
ATOM 686 C C . TYR A 1 99 ? 3.354 0.268 -1.298 1.00 93.81 99 TYR A C 1
ATOM 688 O O . TYR A 1 99 ? 2.767 1.291 -1.658 1.00 93.81 99 TYR A O 1
ATOM 696 N N . LEU A 1 100 ? 2.759 -0.695 -0.596 1.00 96.50 100 LEU A N 1
ATOM 697 C CA . LEU A 1 100 ? 1.437 -0.569 0.012 1.00 96.50 100 LEU A CA 1
ATOM 698 C C . LEU A 1 100 ? 1.611 -0.666 1.524 1.00 96.50 100 LEU A C 1
ATOM 700 O O . LEU A 1 100 ? 1.973 -1.717 2.047 1.00 96.50 100 LEU A O 1
ATOM 704 N N . TYR A 1 101 ? 1.374 0.433 2.223 1.00 95.94 101 TYR A N 1
ATOM 705 C CA . TYR A 1 101 ? 1.654 0.551 3.646 1.00 95.94 101 TYR A CA 1
ATOM 706 C C . TYR A 1 101 ? 0.395 0.899 4.431 1.00 95.94 101 TYR A C 1
ATOM 708 O O . TYR A 1 101 ? -0.450 1.657 3.951 1.00 95.94 101 TYR A O 1
ATOM 716 N N . ALA A 1 102 ? 0.292 0.375 5.648 1.00 95.88 102 ALA A N 1
ATOM 717 C CA . ALA A 1 102 ? -0.737 0.739 6.603 1.00 95.88 102 ALA A CA 1
ATOM 718 C C . ALA A 1 102 ? -0.149 0.953 7.997 1.00 95.88 102 ALA A C 1
ATOM 720 O O . ALA A 1 102 ? 0.693 0.181 8.452 1.00 95.88 102 ALA A O 1
ATOM 721 N N . LEU A 1 103 ? -0.653 1.966 8.701 1.00 94.69 103 LEU A N 1
ATOM 722 C CA . LEU A 1 103 ? -0.255 2.291 10.067 1.00 94.69 103 LEU A CA 1
ATOM 723 C C . LEU A 1 103 ? -1.454 2.744 10.902 1.00 94.69 103 LEU A C 1
ATOM 725 O O . LEU A 1 103 ? -2.105 3.757 10.612 1.00 94.69 103 LEU A O 1
ATOM 729 N N . ARG A 1 104 ? -1.712 2.028 11.998 1.00 93.75 104 ARG A N 1
ATOM 730 C CA . ARG A 1 104 ? -2.664 2.435 13.033 1.00 93.75 104 ARG A CA 1
ATOM 731 C C . ARG A 1 104 ? -2.013 3.473 13.938 1.00 93.75 104 ARG A C 1
ATOM 733 O O . ARG A 1 104 ? -1.204 3.158 14.806 1.00 93.75 104 ARG A O 1
ATOM 740 N N . THR A 1 105 ? -2.409 4.725 13.756 1.00 86.81 105 THR A N 1
ATOM 741 C CA . THR A 1 105 ? -1.951 5.843 14.582 1.00 86.81 105 THR A CA 1
ATOM 742 C C . THR A 1 105 ? -3.030 6.919 14.666 1.00 86.81 105 THR A C 1
ATOM 744 O O . THR A 1 105 ? -3.807 7.126 13.731 1.00 86.81 105 THR A O 1
ATOM 747 N N . LYS A 1 106 ? -3.080 7.620 15.805 1.00 78.25 106 LYS A N 1
ATOM 748 C CA . LYS A 1 106 ? -3.975 8.769 16.004 1.00 78.25 106 LYS A CA 1
ATOM 749 C C . LYS A 1 106 ? -3.553 9.960 15.136 1.00 78.25 106 LYS A C 1
ATOM 751 O O . LYS A 1 106 ? -4.416 10.701 14.666 1.00 78.25 106 LYS A O 1
ATOM 756 N N . LYS A 1 107 ? -2.243 10.107 14.900 1.00 73.88 107 LYS A N 1
ATOM 757 C CA . LYS A 1 107 ? -1.645 11.191 14.114 1.00 73.88 107 LYS A CA 1
ATOM 758 C C . LYS A 1 107 ? -1.625 10.809 12.639 1.00 73.88 107 LYS A C 1
ATOM 760 O O . LYS A 1 107 ? -1.106 9.759 12.287 1.00 73.88 107 LYS A O 1
ATOM 765 N N . PHE A 1 108 ? -2.168 11.658 11.778 1.00 66.12 108 PHE A N 1
ATOM 766 C CA . PHE A 1 108 ? -2.004 11.492 10.335 1.00 66.12 108 PHE A CA 1
ATOM 767 C C . PHE A 1 108 ? -0.495 11.620 10.018 1.00 66.12 108 PHE A C 1
ATOM 769 O O . PHE A 1 108 ? 0.115 12.574 10.508 1.00 66.12 108 PHE A O 1
ATOM 776 N N . PRO A 1 109 ? 0.143 10.670 9.304 1.00 63.59 109 PRO A N 1
ATOM 777 C CA . PRO A 1 109 ? 1.581 10.730 9.036 1.00 63.59 109 PRO A CA 1
ATOM 778 C C . PRO A 1 109 ? 1.964 12.063 8.380 1.00 63.59 109 PRO A C 1
ATOM 780 O O . PRO A 1 109 ? 1.193 12.601 7.593 1.00 63.59 109 PRO A O 1
ATOM 783 N N . SER A 1 110 ? 3.160 12.593 8.630 1.00 56.94 110 SER A N 1
ATOM 784 C CA . SER A 1 110 ? 3.639 13.802 7.934 1.00 56.94 110 SER A CA 1
ATOM 785 C C . SER A 1 110 ? 3.682 13.613 6.409 1.00 56.94 110 SER A C 1
ATOM 787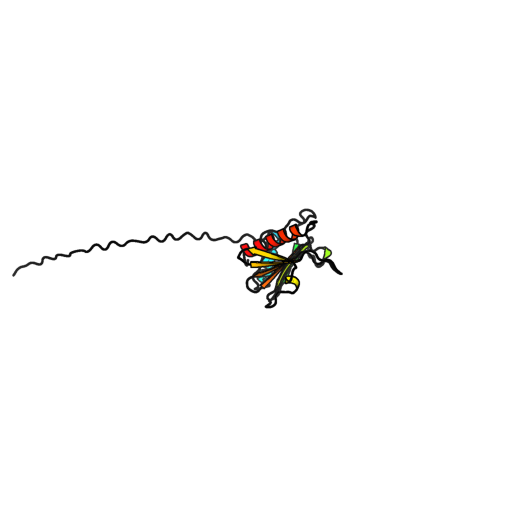 O O . SER A 1 110 ? 3.315 14.522 5.674 1.00 56.94 110 SER A O 1
ATOM 789 N N . ALA A 1 111 ? 3.980 12.402 5.921 1.00 52.72 111 ALA A N 1
ATOM 790 C CA . ALA A 1 111 ? 3.864 12.024 4.502 1.00 52.72 111 ALA A CA 1
ATOM 791 C C . ALA A 1 111 ? 2.432 12.148 3.944 1.00 52.72 111 ALA A C 1
ATOM 793 O O . ALA A 1 111 ? 2.206 12.326 2.747 1.00 52.72 111 ALA A O 1
ATOM 794 N N . ALA A 1 112 ? 1.441 12.102 4.827 1.00 55.34 112 ALA A N 1
ATOM 795 C CA . ALA A 1 112 ? 0.046 12.282 4.496 1.00 55.34 112 ALA A CA 1
ATOM 796 C C . ALA A 1 112 ? -0.335 13.770 4.352 1.00 55.34 112 ALA A C 1
ATOM 798 O O . ALA A 1 112 ? -1.453 14.089 3.964 1.00 55.34 112 ALA A O 1
ATOM 799 N N . GLN A 1 113 ? 0.604 14.702 4.552 1.00 64.19 113 GLN A N 1
ATOM 800 C CA . GLN A 1 113 ? 0.449 16.111 4.174 1.00 64.19 113 GLN A CA 1
ATOM 801 C C . GLN A 1 113 ? 0.548 16.347 2.659 1.00 64.19 113 GLN A C 1
ATOM 803 O O . GLN A 1 113 ? 0.515 17.503 2.242 1.00 64.19 113 GLN A O 1
ATOM 808 N N . GLY A 1 114 ? 0.620 15.284 1.841 1.00 71.69 114 GLY A N 1
ATOM 809 C CA . GLY A 1 114 ? 0.820 15.337 0.389 1.00 71.69 114 GLY A CA 1
ATOM 810 C C . GLY A 1 114 ? 0.125 16.513 -0.298 1.00 71.69 114 GLY A C 1
ATOM 811 O O . GLY A 1 114 ? -1.019 16.823 0.026 1.00 71.69 114 GLY A O 1
ATOM 812 N N . LYS A 1 115 ? 0.827 17.189 -1.209 1.00 82.88 115 LYS A N 1
ATOM 813 C CA . LYS A 1 115 ? 0.487 18.523 -1.739 1.00 82.88 115 LYS A CA 1
ATOM 814 C C . LYS A 1 115 ? -0.978 18.715 -2.165 1.00 82.88 115 LYS A C 1
ATOM 816 O O . LYS A 1 115 ? -1.551 19.775 -1.914 1.00 82.88 115 LYS A O 1
ATOM 821 N N . TYR A 1 116 ? -1.609 17.707 -2.765 1.00 90.00 116 TYR A N 1
ATOM 822 C CA . TYR A 1 116 ? -2.933 17.837 -3.381 1.00 90.00 116 TYR A CA 1
ATOM 823 C C . TYR A 1 116 ? -4.008 17.023 -2.652 1.00 90.00 116 TYR A C 1
ATOM 825 O O . TYR A 1 116 ? -3.842 15.831 -2.411 1.00 90.00 116 TYR A O 1
ATOM 833 N N . LYS A 1 117 ? -5.165 17.632 -2.351 1.00 91.56 117 LYS A N 1
ATOM 834 C CA . LYS A 1 117 ? -6.349 16.887 -1.875 1.00 91.56 117 LYS A CA 1
ATOM 835 C C . LYS A 1 117 ? -6.926 16.037 -3.009 1.00 91.56 117 LYS A C 1
ATOM 837 O O . LYS A 1 117 ? -6.975 16.477 -4.157 1.00 91.56 117 LYS A O 1
ATOM 842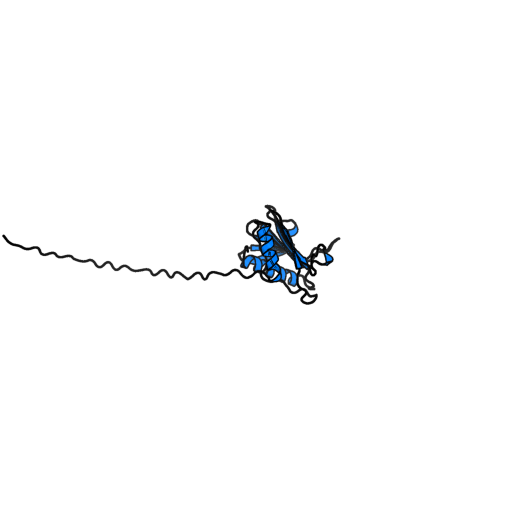 N N . VAL A 1 118 ? -7.397 14.835 -2.693 1.00 92.50 118 VAL A N 1
ATOM 843 C CA . VAL A 1 118 ? -8.058 13.933 -3.645 1.00 92.50 118 VAL A CA 1
ATOM 844 C C . VAL A 1 118 ? -9.352 13.424 -3.026 1.00 92.50 118 VAL A C 1
ATOM 846 O O . VAL A 1 118 ? -9.352 12.968 -1.884 1.00 92.50 118 VAL A O 1
ATOM 849 N N . LYS A 1 119 ? -10.455 13.499 -3.774 1.00 93.69 119 LYS A N 1
ATOM 850 C CA . LYS A 1 119 ? -11.717 12.869 -3.376 1.00 93.69 119 LYS A CA 1
ATOM 851 C C . LYS A 1 119 ? -11.647 11.377 -3.696 1.00 93.69 119 LYS A C 1
ATOM 853 O O . LYS A 1 119 ? -11.287 11.005 -4.811 1.00 93.69 119 LYS A O 1
ATOM 858 N N . LEU A 1 120 ? -11.985 10.544 -2.722 1.00 94.69 120 LEU A N 1
ATOM 859 C CA . LEU A 1 120 ? -12.052 9.094 -2.862 1.00 94.69 120 LEU A CA 1
ATOM 860 C C . LEU A 1 120 ? -13.506 8.626 -2.727 1.00 94.69 120 LEU A C 1
ATOM 862 O O . LEU A 1 120 ? -14.401 9.382 -2.339 1.00 94.69 120 LEU A O 1
ATOM 866 N N . ARG A 1 121 ? -13.755 7.365 -3.076 1.00 89.62 121 ARG A N 1
ATOM 867 C CA . ARG A 1 121 ? -15.070 6.731 -2.924 1.00 89.62 121 ARG A CA 1
ATOM 868 C C . ARG A 1 121 ? -15.501 6.698 -1.451 1.00 89.62 121 ARG A C 1
ATOM 870 O O . ARG A 1 121 ? -14.682 6.828 -0.543 1.00 89.62 121 ARG A O 1
ATOM 877 N N . LYS A 1 122 ? -16.806 6.501 -1.226 1.00 81.75 122 LYS A N 1
ATOM 878 C CA . LYS A 1 122 ? -17.433 6.435 0.112 1.00 81.75 122 LYS A CA 1
ATOM 879 C C . LYS A 1 122 ? -17.201 7.702 0.959 1.00 81.75 122 LYS A C 1
ATOM 881 O O . LYS A 1 122 ? -17.103 7.627 2.176 1.00 81.75 122 LYS A O 1
ATOM 886 N N . GLY A 1 123 ? -17.060 8.862 0.307 1.00 81.88 123 GLY A N 1
ATOM 887 C CA . GLY A 1 123 ? -16.825 10.149 0.974 1.00 81.88 123 GLY A CA 1
ATOM 888 C C . GLY A 1 123 ? -15.434 10.304 1.602 1.00 81.88 123 GLY A C 1
ATOM 889 O O . GLY A 1 123 ? -15.167 11.316 2.249 1.00 81.88 123 GLY A O 1
ATOM 890 N N . ALA A 1 124 ? -14.531 9.336 1.414 1.00 87.25 124 ALA A N 1
ATOM 891 C CA . ALA A 1 124 ? -13.178 9.422 1.941 1.00 87.25 124 ALA A CA 1
ATOM 892 C C . ALA A 1 124 ? -12.377 10.527 1.230 1.00 87.25 124 ALA A C 1
ATOM 894 O O . ALA A 1 124 ? -12.582 10.836 0.055 1.00 87.25 124 ALA A O 1
ATOM 895 N N . THR A 1 125 ? -11.423 11.119 1.946 1.00 89.75 125 THR A N 1
ATOM 896 C CA . THR A 1 125 ? -10.478 12.090 1.381 1.00 89.75 125 THR A CA 1
ATOM 897 C C . THR A 1 125 ? -9.062 11.548 1.503 1.00 89.75 125 THR A C 1
ATOM 899 O O . THR A 1 125 ? -8.663 11.041 2.552 1.00 89.75 125 THR A O 1
ATOM 902 N N . GLY A 1 126 ? -8.308 11.665 0.416 1.00 92.00 126 GLY A N 1
ATOM 903 C CA . GLY A 1 126 ? -6.890 11.351 0.350 1.00 92.00 126 GLY A CA 1
ATOM 904 C C . GLY A 1 126 ? -6.033 12.587 0.090 1.00 92.00 126 GLY A C 1
ATOM 905 O O . GLY A 1 126 ? -6.518 13.685 -0.209 1.00 92.00 126 GLY A O 1
ATOM 906 N N . ARG A 1 127 ? -4.724 12.391 0.192 1.00 93.12 127 ARG A N 1
ATOM 907 C CA . ARG A 1 127 ? -3.684 13.379 -0.078 1.00 93.12 127 ARG A CA 1
ATOM 908 C C . ARG A 1 127 ? -2.680 12.760 -1.036 1.00 93.12 127 ARG A C 1
ATOM 910 O O . ARG A 1 127 ? -2.170 11.675 -0.776 1.00 93.12 127 ARG A O 1
ATOM 917 N N . TYR A 1 128 ? -2.440 13.435 -2.149 1.00 93.12 128 TYR A N 1
ATOM 918 C CA . TYR A 1 128 ? -1.502 13.022 -3.180 1.00 93.12 128 TYR A CA 1
ATOM 919 C C . TYR A 1 128 ? -0.238 13.869 -3.106 1.00 93.12 128 TYR A C 1
ATOM 921 O O . TYR A 1 128 ? -0.304 15.102 -3.103 1.00 93.12 128 TYR A O 1
ATOM 929 N N . GLN A 1 129 ? 0.901 13.190 -3.071 1.00 91.00 129 GLN A N 1
ATOM 930 C CA . GLN A 1 129 ? 2.230 13.759 -3.178 1.00 91.00 129 GLN A CA 1
ATOM 931 C C . GLN A 1 129 ? 2.829 13.316 -4.522 1.00 91.00 129 GLN A C 1
ATOM 933 O O . GLN A 1 129 ? 2.961 12.109 -4.735 1.00 91.00 129 GLN A O 1
ATOM 938 N N . PRO A 1 130 ? 3.173 14.246 -5.432 1.00 90.44 130 PRO A N 1
ATOM 939 C CA . PRO A 1 130 ? 3.886 13.891 -6.656 1.00 90.44 130 PRO A CA 1
ATOM 940 C C . PRO A 1 130 ? 5.302 13.394 -6.341 1.00 90.44 130 PRO A C 1
ATOM 942 O O . PRO A 1 130 ? 5.800 13.596 -5.229 1.00 90.44 130 PRO A O 1
ATOM 945 N N . LEU A 1 131 ? 5.954 12.791 -7.341 1.00 88.19 131 LEU A N 1
ATOM 946 C CA . LEU A 1 131 ? 7.386 12.494 -7.291 1.00 88.19 131 LEU A CA 1
ATOM 947 C C . LEU A 1 131 ? 8.151 13.733 -6.809 1.00 88.19 131 LEU A C 1
ATOM 949 O O . LEU A 1 131 ? 7.959 14.833 -7.329 1.00 88.19 131 LEU A O 1
ATOM 953 N N . SER A 1 132 ? 9.014 13.541 -5.818 1.00 84.81 132 SER A N 1
ATOM 954 C CA . SER A 1 132 ? 9.859 14.600 -5.276 1.00 84.81 132 SER A CA 1
ATOM 955 C C . SER A 1 132 ? 11.270 14.069 -5.118 1.00 84.81 132 SER A C 1
ATOM 957 O O . SER A 1 132 ? 11.476 13.077 -4.422 1.00 84.81 132 SER A O 1
ATOM 959 N N . CYS A 1 133 ? 12.235 14.737 -5.736 1.00 83.50 133 CYS A N 1
ATOM 960 C CA . CYS A 1 133 ? 13.646 14.394 -5.629 1.00 83.50 133 CYS A CA 1
ATOM 961 C C . CYS A 1 133 ? 14.389 15.493 -4.867 1.00 83.50 133 CYS A C 1
ATOM 963 O O . CYS A 1 133 ? 14.269 16.670 -5.194 1.00 83.50 133 CYS A O 1
ATOM 965 N N . GLY A 1 134 ? 15.113 15.084 -3.826 1.00 82.06 134 GLY A N 1
ATOM 966 C CA . GLY A 1 134 ? 16.128 15.882 -3.136 1.00 82.06 134 GLY A CA 1
ATOM 967 C C . GLY A 1 134 ? 17.427 15.078 -3.102 1.00 82.06 134 GLY A C 1
ATOM 968 O O . GLY A 1 134 ? 17.857 14.582 -4.137 1.00 82.06 134 GLY A O 1
ATOM 969 N N . ALA A 1 135 ? 17.987 14.836 -1.912 1.00 81.94 135 ALA A N 1
ATOM 970 C CA . ALA A 1 135 ? 19.083 13.869 -1.736 1.00 81.94 135 ALA A CA 1
ATOM 971 C C . ALA A 1 135 ? 18.676 12.414 -2.068 1.00 81.94 135 ALA A C 1
ATOM 973 O O . ALA A 1 135 ? 19.517 11.578 -2.379 1.00 81.94 135 ALA A O 1
ATOM 974 N N . SER A 1 136 ? 17.376 12.111 -2.012 1.00 78.69 136 SER A N 1
ATOM 975 C CA . SER A 1 136 ? 16.777 10.854 -2.464 1.00 78.69 136 SER A CA 1
ATOM 976 C C . SER A 1 136 ? 15.423 11.141 -3.118 1.00 78.69 136 SER A C 1
ATOM 978 O O . SER A 1 136 ? 14.731 12.093 -2.736 1.00 78.69 136 SER A O 1
ATOM 980 N N . CYS A 1 137 ? 15.044 10.348 -4.121 1.00 82.88 137 CYS A N 1
ATOM 981 C CA . CYS A 1 137 ? 13.743 10.464 -4.775 1.00 82.88 137 CYS A CA 1
ATOM 982 C C . CYS A 1 137 ? 12.676 9.689 -3.997 1.00 82.88 137 CYS A C 1
ATOM 984 O O . CYS A 1 137 ? 12.760 8.474 -3.822 1.00 82.88 137 CYS A O 1
ATOM 986 N N . THR A 1 138 ? 11.631 10.397 -3.576 1.00 85.12 138 THR A N 1
ATOM 987 C CA . THR A 1 138 ? 10.422 9.807 -2.998 1.00 85.12 138 THR A CA 1
ATOM 988 C C . THR A 1 138 ? 9.401 9.577 -4.114 1.00 85.12 138 THR A C 1
ATOM 990 O O . THR A 1 138 ? 9.052 10.545 -4.797 1.00 85.12 138 THR A O 1
ATOM 993 N N . PRO A 1 139 ? 8.908 8.340 -4.316 1.00 88.75 139 PRO A N 1
ATOM 994 C CA . PRO A 1 139 ? 7.945 8.039 -5.373 1.00 88.75 139 PRO A CA 1
ATOM 995 C C . PRO A 1 139 ? 6.608 8.777 -5.17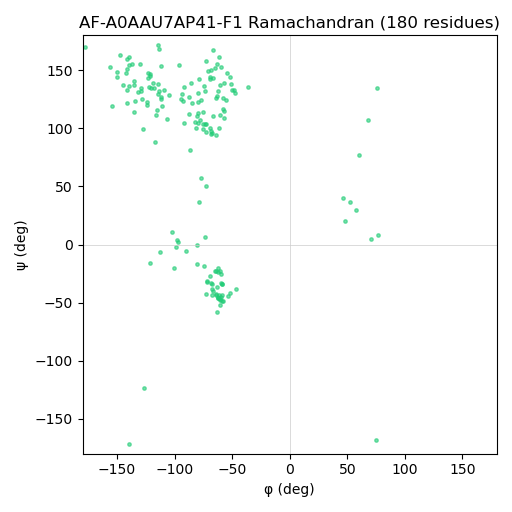4 1.00 88.75 139 PRO A C 1
ATOM 997 O O . PRO A 1 139 ? 6.233 9.080 -4.032 1.00 88.75 139 PRO A O 1
ATOM 1000 N N . PRO A 1 140 ? 5.842 9.006 -6.260 1.00 91.81 140 PRO A N 1
ATOM 1001 C CA . PRO A 1 140 ? 4.458 9.451 -6.167 1.00 91.81 140 PRO A CA 1
ATOM 1002 C C . PRO A 1 140 ? 3.677 8.595 -5.172 1.00 91.81 140 PRO A C 1
ATOM 1004 O O . PRO A 1 140 ? 3.766 7.366 -5.192 1.00 91.81 140 PRO A O 1
ATOM 1007 N N . THR A 1 141 ? 2.926 9.247 -4.289 1.00 93.62 141 THR A N 1
ATOM 1008 C CA . THR A 1 141 ? 2.259 8.587 -3.164 1.00 93.62 141 THR A CA 1
ATOM 1009 C C . THR A 1 141 ? 0.865 9.158 -2.950 1.00 93.62 141 THR A C 1
ATOM 1011 O O . THR A 1 141 ? 0.677 10.374 -2.937 1.00 93.62 141 THR A O 1
ATOM 1014 N N . ILE A 1 142 ? -0.121 8.291 -2.722 1.00 94.38 142 ILE A N 1
ATOM 1015 C CA . ILE A 1 142 ? -1.425 8.677 -2.177 1.00 94.38 142 ILE A CA 1
ATOM 1016 C C . ILE A 1 142 ? -1.546 8.156 -0.752 1.00 94.38 142 ILE A C 1
ATOM 1018 O O . ILE A 1 142 ? -1.256 6.994 -0.486 1.00 94.38 142 ILE A O 1
ATOM 1022 N N . THR A 1 143 ? -1.988 9.013 0.163 1.00 94.69 143 THR A N 1
ATOM 1023 C CA . THR A 1 143 ? -2.291 8.625 1.540 1.00 94.69 143 THR A CA 1
ATOM 1024 C C . THR A 1 143 ? -3.736 8.944 1.882 1.00 94.69 143 THR A C 1
ATOM 1026 O O . THR A 1 143 ? -4.235 10.020 1.559 1.00 94.69 143 THR A O 1
ATOM 1029 N N . PHE A 1 144 ? -4.422 8.018 2.537 1.00 93.62 144 PHE A N 1
ATOM 1030 C CA . PHE A 1 144 ? -5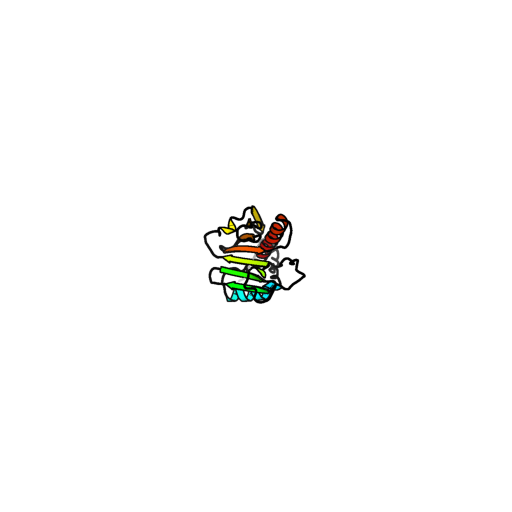.813 8.163 2.955 1.00 93.62 144 PHE A CA 1
ATOM 1031 C C . PHE A 1 144 ? -6.058 7.412 4.262 1.00 93.62 144 PHE A C 1
ATOM 1033 O O . PHE A 1 144 ? -5.259 6.570 4.665 1.00 93.62 144 PHE A O 1
ATOM 1040 N N . ARG A 1 145 ? -7.160 7.719 4.950 1.00 91.38 145 ARG A N 1
ATOM 1041 C CA . ARG A 1 145 ? -7.527 7.050 6.204 1.00 91.38 145 ARG A CA 1
ATOM 1042 C C . ARG A 1 145 ? -8.853 6.334 6.075 1.00 91.38 145 ARG A C 1
ATOM 1044 O O . ARG A 1 145 ? -9.799 6.859 5.499 1.00 91.38 145 ARG A O 1
ATOM 1051 N N . SER A 1 146 ? -8.899 5.141 6.649 1.00 91.06 146 SER A N 1
ATOM 1052 C CA . SER A 1 146 ? -10.100 4.323 6.766 1.00 91.06 146 SER A CA 1
ATOM 1053 C C . SER A 1 146 ? -10.056 3.573 8.094 1.00 91.06 146 SER A C 1
ATOM 1055 O O . SER A 1 146 ? -8.992 3.115 8.503 1.00 91.06 146 SER A O 1
ATOM 1057 N N . ALA A 1 147 ? -11.182 3.514 8.811 1.00 88.00 147 ALA A N 1
ATOM 1058 C CA . ALA A 1 147 ? -11.319 2.793 10.085 1.00 88.00 147 ALA A CA 1
ATOM 1059 C C . ALA A 1 147 ? -10.177 3.039 11.107 1.00 88.00 147 ALA A C 1
ATOM 1061 O O . ALA A 1 147 ? -9.697 2.123 11.771 1.00 88.00 147 ALA A O 1
ATOM 1062 N N . GLY A 1 148 ? -9.694 4.284 11.221 1.00 88.69 148 GLY A N 1
ATOM 1063 C CA . GLY A 1 148 ? -8.618 4.637 12.162 1.00 88.69 148 GLY A CA 1
ATOM 1064 C C . GLY A 1 148 ? -7.199 4.216 11.744 1.00 88.69 148 GLY A C 1
ATOM 1065 O O . GLY A 1 148 ? -6.270 4.376 12.535 1.00 88.69 148 GLY A O 1
ATOM 1066 N N . VAL A 1 149 ? -7.018 3.724 10.518 1.00 93.00 149 VAL A N 1
ATOM 1067 C CA . VAL A 1 149 ? -5.731 3.317 9.938 1.00 93.00 149 VAL A CA 1
ATOM 1068 C C . VAL A 1 149 ? -5.384 4.236 8.769 1.00 93.00 149 VAL A C 1
ATOM 1070 O O . VAL A 1 149 ? -6.254 4.603 7.978 1.00 93.00 149 VAL A O 1
ATOM 1073 N N . ASN A 1 150 ? -4.117 4.637 8.680 1.00 93.69 150 ASN A N 1
ATOM 1074 C CA . ASN A 1 150 ? -3.595 5.408 7.555 1.00 93.69 150 ASN A CA 1
ATOM 1075 C C . ASN A 1 150 ? -2.993 4.449 6.541 1.00 93.69 150 ASN A C 1
ATOM 1077 O O . ASN A 1 150 ? -2.170 3.622 6.919 1.00 93.69 150 ASN A O 1
ATOM 1081 N N . TYR A 1 151 ? -3.389 4.589 5.285 1.00 95.12 151 TYR A N 1
ATOM 1082 C CA . TYR A 1 151 ? -2.929 3.785 4.164 1.00 95.12 151 TYR A CA 1
ATOM 1083 C C . TYR A 1 151 ? -2.148 4.672 3.213 1.00 95.12 151 TYR A C 1
ATOM 1085 O O . TYR A 1 151 ? -2.660 5.718 2.817 1.00 95.12 151 TYR A O 1
ATOM 1093 N N . SER A 1 152 ? -0.950 4.248 2.829 1.00 95.38 152 SER A N 1
ATOM 1094 C CA . SER A 1 152 ? -0.100 4.944 1.864 1.00 95.38 152 SER A CA 1
ATOM 1095 C C . SER A 1 152 ? 0.256 3.994 0.731 1.00 95.38 152 SER A C 1
ATOM 1097 O O . SER A 1 152 ? 0.847 2.942 0.972 1.00 95.38 152 SER A O 1
ATOM 1099 N N . TYR A 1 153 ? -0.114 4.355 -0.496 1.00 95.81 153 TYR A N 1
ATOM 1100 C CA . TYR A 1 153 ? 0.251 3.617 -1.703 1.00 95.81 153 TYR A CA 1
ATOM 1101 C C . TYR A 1 153 ? 1.206 4.462 -2.529 1.00 95.81 153 TYR A C 1
ATOM 1103 O O . TYR A 1 153 ? 0.881 5.599 -2.879 1.00 95.81 153 TYR A O 1
ATOM 1111 N N . SER A 1 154 ? 2.358 3.890 -2.853 1.00 93.38 154 SER A N 1
ATOM 1112 C CA . SER A 1 154 ? 3.420 4.554 -3.598 1.00 93.38 154 SER A CA 1
ATOM 1113 C C . SER A 1 154 ? 3.851 3.682 -4.756 1.00 93.38 154 SER A C 1
ATOM 1115 O O . SER A 1 154 ? 4.103 2.500 -4.549 1.00 93.38 154 SER A O 1
ATOM 1117 N N . LEU A 1 155 ? 3.973 4.240 -5.957 1.00 91.06 155 LEU A N 1
ATOM 1118 C CA . LEU A 1 155 ? 4.396 3.491 -7.140 1.00 91.06 155 LEU A CA 1
ATOM 1119 C C . LEU A 1 155 ? 5.437 4.281 -7.933 1.00 91.06 155 LEU A C 1
ATOM 1121 O O . LEU A 1 155 ? 5.276 5.479 -8.153 1.00 91.06 155 LEU A O 1
ATOM 1125 N N . LYS A 1 156 ? 6.481 3.596 -8.403 1.00 86.88 156 LYS A N 1
ATOM 1126 C CA . LYS A 1 156 ? 7.426 4.097 -9.405 1.00 86.88 156 LYS A CA 1
ATOM 1127 C C . LYS A 1 156 ? 6.865 3.781 -10.781 1.00 86.88 156 LYS A C 1
ATOM 1129 O O . LYS A 1 156 ? 7.171 2.758 -11.389 1.00 86.88 156 LYS A O 1
ATOM 1134 N N . LEU A 1 157 ? 5.957 4.635 -11.219 1.00 73.94 157 LEU A N 1
ATOM 1135 C CA . LEU A 1 157 ? 5.385 4.546 -12.547 1.00 73.94 157 LEU A CA 1
ATOM 1136 C C . LEU A 1 157 ? 6.391 5.163 -13.521 1.00 73.94 157 LEU A C 1
ATOM 1138 O O . LEU A 1 157 ? 6.786 6.313 -13.359 1.00 73.94 157 LEU A O 1
ATOM 1142 N N . ASP A 1 158 ? 6.822 4.405 -14.527 1.00 68.00 158 ASP A N 1
ATOM 1143 C CA . ASP A 1 158 ? 7.656 4.922 -15.622 1.00 68.00 158 ASP A CA 1
ATOM 1144 C C . ASP A 1 158 ? 6.789 5.719 -16.624 1.00 68.00 158 ASP A C 1
ATOM 1146 O O . ASP A 1 158 ? 6.623 5.382 -17.804 1.00 68.00 158 ASP A O 1
ATOM 1150 N N . ILE A 1 159 ? 6.114 6.747 -16.098 1.00 61.38 159 ILE A N 1
ATOM 1151 C CA . ILE A 1 159 ? 5.153 7.582 -16.811 1.00 61.38 159 ILE A CA 1
ATOM 1152 C C . ILE A 1 159 ? 5.592 9.039 -16.688 1.00 61.38 159 ILE A C 1
ATOM 1154 O O . ILE A 1 159 ? 5.709 9.601 -15.605 1.00 61.38 159 ILE A O 1
ATOM 1158 N N . LYS A 1 160 ? 5.790 9.697 -17.833 1.00 57.94 160 LYS A N 1
ATOM 1159 C CA . LYS A 1 160 ? 6.281 11.081 -17.903 1.00 57.94 160 LYS A CA 1
ATOM 1160 C C . LYS A 1 160 ? 5.200 12.143 -17.617 1.00 57.94 160 LYS A C 1
ATOM 1162 O O . LYS A 1 160 ? 5.197 13.162 -18.302 1.00 57.94 160 LYS A O 1
ATOM 1167 N N . ARG A 1 161 ? 4.249 11.921 -16.687 1.00 64.94 161 ARG A N 1
ATOM 1168 C CA . ARG A 1 161 ? 3.188 12.900 -16.331 1.00 64.94 161 ARG A CA 1
ATOM 1169 C C . ARG A 1 161 ? 2.642 12.734 -14.893 1.00 64.94 161 ARG A C 1
ATOM 1171 O O . ARG A 1 161 ? 1.975 11.734 -14.625 1.00 64.94 161 ARG A O 1
ATOM 1178 N N . PRO A 1 162 ? 2.759 13.756 -14.017 1.00 63.97 162 PRO A N 1
ATOM 1179 C CA . PRO A 1 162 ? 2.271 13.697 -12.630 1.00 63.97 162 PRO A CA 1
ATOM 1180 C C . PRO A 1 162 ? 0.765 13.443 -12.467 1.00 63.97 162 PRO A C 1
ATOM 1182 O O . PRO A 1 162 ? 0.348 12.812 -11.494 1.00 63.97 162 PRO A O 1
ATOM 1185 N N . ASP A 1 163 ? -0.065 13.932 -13.394 1.00 69.81 163 ASP A N 1
ATOM 1186 C CA . ASP A 1 163 ? -1.520 13.723 -13.342 1.00 69.81 163 ASP A CA 1
ATOM 1187 C C . ASP A 1 163 ? -1.905 12.264 -13.603 1.00 69.81 163 ASP A C 1
ATOM 1189 O O . ASP A 1 163 ? -2.919 11.779 -13.094 1.00 69.81 163 ASP A O 1
ATOM 1193 N N . THR A 1 164 ? -1.072 11.535 -14.351 1.00 84.81 164 THR A N 1
ATOM 1194 C CA . THR A 1 164 ? -1.296 10.109 -14.599 1.00 84.81 164 THR A CA 1
ATOM 1195 C C . THR A 1 164 ? -1.004 9.294 -13.346 1.00 84.81 164 THR A C 1
ATOM 1197 O O . THR A 1 164 ? -1.833 8.470 -12.965 1.00 84.81 164 THR A O 1
ATOM 1200 N N . ASP A 1 165 ? 0.082 9.595 -12.632 1.00 90.12 165 ASP A N 1
ATOM 1201 C CA . ASP A 1 165 ? 0.398 8.928 -11.364 1.00 90.12 165 ASP A CA 1
ATOM 1202 C C . ASP A 1 165 ? -0.695 9.158 -10.322 1.00 90.12 165 ASP A C 1
ATOM 1204 O O . ASP A 1 165 ? -1.151 8.223 -9.659 1.00 90.12 165 ASP A O 1
ATOM 1208 N N . ARG A 1 166 ? -1.187 10.401 -10.232 1.00 92.38 166 ARG A N 1
ATOM 1209 C CA . ARG A 1 166 ? -2.319 10.747 -9.370 1.00 92.38 166 ARG A CA 1
ATOM 1210 C C . ARG A 1 166 ? -3.550 9.920 -9.717 1.00 92.38 166 ARG A C 1
ATOM 1212 O O . ARG A 1 166 ? -4.176 9.377 -8.809 1.00 92.38 166 ARG A O 1
ATOM 1219 N N . SER A 1 167 ? -3.905 9.827 -10.999 1.00 92.56 167 SER A N 1
ATOM 1220 C CA . SER A 1 167 ? -5.060 9.056 -11.471 1.00 92.56 167 SER A CA 1
ATOM 1221 C C . SER A 1 167 ? -4.928 7.567 -11.133 1.00 92.56 167 SER A C 1
ATOM 1223 O O . SER A 1 167 ? -5.832 6.992 -10.524 1.00 92.56 167 SER A O 1
ATOM 1225 N N . VAL A 1 168 ? -3.767 6.964 -11.416 1.00 93.19 168 VAL A N 1
ATOM 1226 C CA . VAL A 1 168 ? -3.481 5.551 -11.118 1.00 93.19 168 VAL A CA 1
ATOM 1227 C C . VAL A 1 168 ? -3.576 5.281 -9.618 1.00 93.19 168 VAL A C 1
ATOM 1229 O O . VAL A 1 168 ? -4.332 4.408 -9.196 1.00 93.19 168 VAL A O 1
ATOM 1232 N N . LEU A 1 169 ? -2.884 6.061 -8.787 1.00 94.75 169 LEU A N 1
ATOM 1233 C CA . LEU A 1 169 ? -2.912 5.888 -7.334 1.00 94.75 169 LEU A CA 1
ATOM 1234 C C . LEU A 1 169 ? -4.315 6.116 -6.751 1.00 94.75 169 LEU A C 1
ATOM 1236 O O . LEU A 1 169 ? -4.745 5.387 -5.857 1.00 94.75 169 LEU A O 1
ATOM 1240 N N . THR A 1 170 ? -5.067 7.074 -7.298 1.00 95.56 170 THR A N 1
ATOM 1241 C CA . THR A 1 170 ? -6.471 7.311 -6.927 1.00 95.56 170 THR A CA 1
ATOM 1242 C C . THR A 1 170 ? -7.351 6.114 -7.280 1.00 95.56 170 THR A C 1
ATOM 1244 O O . THR A 1 170 ? -8.182 5.708 -6.466 1.00 95.56 170 THR A O 1
ATOM 1247 N N . LYS A 1 171 ? -7.161 5.507 -8.461 1.00 95.00 171 LYS A N 1
ATOM 1248 C CA . LYS A 1 171 ? -7.865 4.281 -8.866 1.00 95.00 171 LYS A CA 1
ATOM 1249 C C . LYS A 1 171 ? -7.581 3.147 -7.879 1.00 95.00 171 LYS A C 1
ATOM 1251 O O . LYS A 1 171 ? -8.533 2.542 -7.393 1.00 95.00 171 LYS A O 1
ATOM 1256 N N . LEU A 1 172 ? -6.316 2.911 -7.528 1.00 95.69 172 LEU A N 1
ATOM 1257 C CA . LEU A 1 172 ? -5.926 1.847 -6.593 1.00 95.69 172 LEU A CA 1
ATOM 1258 C C . LEU A 1 172 ? -6.522 2.050 -5.196 1.00 95.69 172 LEU A C 1
ATOM 1260 O O . LEU A 1 172 ? -7.096 1.120 -4.628 1.00 95.69 172 LEU A O 1
ATOM 1264 N N . ALA A 1 173 ? -6.452 3.273 -4.662 1.00 96.50 173 ALA A N 1
ATOM 1265 C CA . ALA A 1 173 ? -7.083 3.615 -3.388 1.00 96.50 173 ALA A CA 1
ATOM 1266 C C . ALA A 1 173 ? -8.599 3.360 -3.426 1.00 96.50 173 ALA A C 1
ATOM 1268 O O . ALA A 1 173 ? -9.161 2.764 -2.509 1.00 96.50 173 ALA A O 1
ATOM 1269 N N . ASN A 1 174 ? -9.260 3.748 -4.518 1.00 96.69 174 ASN A N 1
ATOM 1270 C CA . ASN A 1 174 ? -10.692 3.535 -4.697 1.00 96.69 174 ASN A CA 1
ATOM 1271 C C . ASN A 1 174 ? -11.072 2.056 -4.838 1.00 96.69 174 ASN A C 1
ATOM 1273 O O . ASN A 1 174 ? -12.097 1.669 -4.285 1.00 96.69 174 ASN A O 1
ATOM 1277 N N . GLN A 1 175 ? -10.273 1.236 -5.527 1.00 95.62 175 GLN A N 1
ATOM 1278 C CA . GLN A 1 175 ? -10.479 -0.217 -5.603 1.00 95.62 175 GLN A CA 1
ATOM 1279 C C . GLN A 1 175 ? -10.360 -0.864 -4.219 1.00 95.62 175 GLN A C 1
ATOM 1281 O O . GLN A 1 175 ? -11.209 -1.660 -3.820 1.00 95.62 175 GLN A O 1
ATOM 1286 N N . ALA A 1 176 ? -9.340 -0.478 -3.449 1.00 95.62 176 ALA A N 1
ATOM 1287 C CA . ALA A 1 176 ? -9.141 -0.995 -2.102 1.00 95.62 176 ALA A CA 1
ATOM 1288 C C . ALA A 1 176 ? -10.295 -0.599 -1.162 1.00 95.62 176 ALA A C 1
ATOM 1290 O O . ALA A 1 176 ? -10.814 -1.436 -0.427 1.00 95.62 176 ALA A O 1
ATOM 1291 N N . LEU A 1 177 ? -10.752 0.657 -1.231 1.00 95.00 177 LEU A N 1
ATOM 1292 C CA . LEU A 1 177 ? -11.906 1.144 -0.470 1.00 95.00 177 LEU A CA 1
ATOM 1293 C C . LEU A 1 177 ? -13.232 0.510 -0.911 1.00 95.00 177 LEU A C 1
ATOM 1295 O O . LEU A 1 177 ? -14.117 0.327 -0.071 1.00 95.00 177 LEU A O 1
ATOM 1299 N N . ALA A 1 178 ? -13.395 0.207 -2.202 1.00 93.62 178 ALA A N 1
ATOM 1300 C CA . ALA A 1 178 ? -14.604 -0.405 -2.744 1.00 93.62 178 ALA A CA 1
ATOM 1301 C C . ALA A 1 178 ? -14.815 -1.799 -2.149 1.00 93.62 178 ALA A C 1
ATOM 1303 O O . ALA A 1 178 ? -15.816 -1.994 -1.456 1.00 93.62 178 ALA A O 1
ATOM 1304 N N . ALA A 1 179 ? -13.836 -2.694 -2.310 1.00 93.38 179 ALA A N 1
ATOM 1305 C CA . ALA A 1 179 ? -13.940 -4.050 -1.773 1.00 93.38 179 ALA A CA 1
ATOM 1306 C C . ALA A 1 179 ? -13.753 -4.128 -0.248 1.00 93.38 179 ALA A C 1
ATOM 1308 O O . ALA A 1 179 ? -14.197 -5.087 0.370 1.00 93.38 179 ALA A O 1
ATOM 1309 N N . GLY A 1 180 ? -13.161 -3.103 0.373 1.00 93.06 180 GLY A N 1
ATOM 1310 C CA . GLY A 1 180 ? -13.059 -3.005 1.826 1.00 93.06 180 GLY A CA 1
ATOM 1311 C C . GLY A 1 180 ? -12.005 -3.935 2.444 1.00 93.06 180 GLY A C 1
ATOM 1312 O O . GLY A 1 180 ? -11.142 -4.460 1.728 1.00 93.06 180 GLY A O 1
ATOM 1313 N N . PRO A 1 181 ? -12.025 -4.076 3.788 1.00 93.81 181 PRO A N 1
ATOM 1314 C CA . PRO A 1 181 ? -11.131 -4.972 4.515 1.00 93.81 181 PRO A CA 1
ATOM 1315 C C . PRO A 1 181 ? -11.299 -6.406 4.027 1.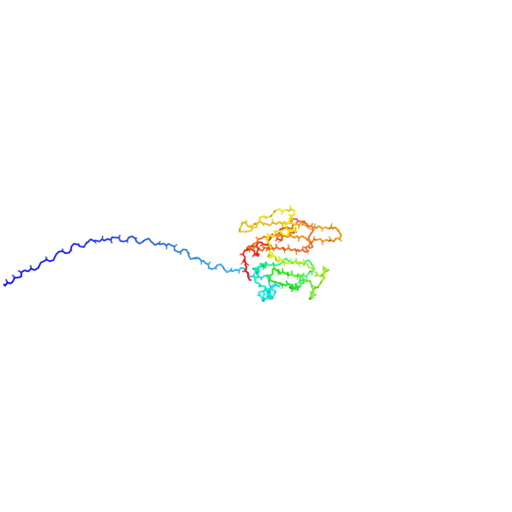00 93.81 181 PRO A C 1
ATOM 1317 O O . PRO A 1 181 ? -12.419 -6.915 4.017 1.00 93.81 181 PRO A O 1
ATOM 1320 N N . ARG A 1 182 ? -10.198 -7.041 3.626 1.00 90.75 182 ARG A N 1
ATOM 1321 C CA . ARG A 1 182 ? -10.247 -8.356 2.990 1.00 90.75 182 ARG A CA 1
ATOM 1322 C C . ARG A 1 182 ? -9.235 -9.335 3.514 1.00 90.75 182 ARG A C 1
ATOM 1324 O O . ARG A 1 182 ? -8.390 -8.997 4.371 1.00 90.75 182 ARG A O 1
#

Mean predicted aligned error: 11.04 Å

Solvent-accessible surface area (backbone atoms only — not comparable to full-atom values): 10960 Å² total; per-residue (Å²): 135,82,86,82,90,80,89,82,86,84,81,79,85,78,84,79,82,78,81,81,76,81,76,74,79,77,72,82,78,74,61,65,59,63,16,77,75,43,50,64,54,52,56,53,46,61,74,52,29,85,63,79,41,67,58,30,44,58,75,84,87,59,84,78,66,84,58,66,62,32,64,45,78,50,64,39,88,51,37,38,38,36,40,32,9,66,42,81,85,53,86,48,78,89,45,43,43,30,39,46,34,38,40,58,48,93,65,80,54,78,80,44,65,20,84,39,82,38,87,43,65,96,82,35,60,31,14,35,25,65,68,44,73,72,101,57,72,45,56,30,31,34,23,35,62,57,97,68,27,38,35,38,41,30,43,64,67,96,58,100,45,70,70,55,54,53,50,53,45,49,50,37,53,34,40,10,61,68,40,33,67,107

Nearest PDB structures (foldseek):
  7vs3-assembly1_A  TM=3.262E-01  e=2.158E+00  Rattus norvegicus
  7nvr-assembly1_d  TM=3.653E-01  e=3.228E+00  Homo sapiens
  6cqh-assembly2_B  TM=2.674E-01  e=2.565E+00  Homo sapiens
  6thb-assembly1_A  TM=3.122E-01  e=6.437E+00  Cedar virus

Organism: NCBI:txid2997339

Foldseek 3Di:
DDDDDDDDDDDDDDDDDDPPDPPDPPDPPQFQAAAPLCPVVLVVQVVAEPDQDQFFNHADDAPPPNQRWAWDWDDHHFKIKIWTFSDHPPPDPVRTFKMKMKGQDPDADPVQVAPDWDQEPPRWIKHWHDWDDDVHIDATWIWTDDPRMIIIIGGNHPDPDRVVSVVNNRNGNNRSVRSTRD

Secondary structure (DSSP, 8-state):
-----------------------------PPPPPPGGGHHHHHHHHHH--S-----S--PPPTTTTPPPEEEEEE-SSEEEEEEESSTT--STTTEEEEEEEEE-SSPPGGGG-SEEEE-GGG-EEEEE--EESSSEEPPEEEEEETTEEEEEEE----S-HHHHHHHHHHHHHHHHHH---